Protein AF-0000000076591299 (afdb_homodimer)

Foldseek 3Di:
DPPPPPDPPLVPQPACQDPVKDKDWPDWQDDPVLQNVLRNQLSVLVVVDDDQVSSQVSSQVVSCVVDPDPDLFSFGKGKDKDQPDDDDDDPPFRGWTWMDMHRMIMIMGGDHPPPPPPVDD/DPPPCVDPPLVPQPACQDPPKDKDWPDWQDDPVLQNVLRNQLSVLVVVDDDQVSSQVSSQVVSCVVDPDPDLFSFGKGKDKDQPDDDDDDPPFRGWTWMDIHRMIMIMGGDHPPPDDPPDD

pLDDT: mean 77.28, std 23.72, range [23.92, 98.06]

Solvent-accessible surface area (backbone atoms only — not comparable to full-atom values): 13587 Å² total; per-residue (Å²): 138,83,81,82,77,82,76,84,72,72,74,72,40,88,58,87,46,62,92,88,51,50,45,38,80,75,47,70,49,51,59,66,72,56,48,55,48,50,52,53,42,48,53,50,23,58,73,74,34,86,52,54,52,55,26,14,40,47,36,25,50,52,48,35,68,76,58,51,55,87,43,82,69,57,22,54,46,27,19,37,31,20,55,54,63,25,63,26,73,47,88,71,48,54,41,35,38,33,36,32,46,71,66,35,38,38,39,37,34,42,29,42,54,75,79,60,88,68,71,78,127,136,85,78,84,74,89,72,88,72,71,74,74,37,87,56,87,45,59,92,88,50,51,43,39,78,73,47,71,49,53,59,66,72,55,50,54,48,50,52,53,43,50,54,50,24,59,72,72,34,86,50,55,52,55,25,16,41,47,36,24,50,53,48,36,66,76,59,52,56,86,44,84,70,59,20,54,47,26,20,37,31,20,54,56,61,25,63,26,73,46,88,69,48,50,43,36,38,33,36,33,45,69,66,34,36,37,39,36,34,44,30,43,54,75,78,69,83,71,73,74,128

Nearest PDB structures (foldseek):
  8glv-assembly1_BP  TM=8.568E-01  e=2.029E-12  Chlamydomonas reinhardtii
  3brl-assembly1_A-2  TM=8.829E-01  e=8.169E-08  Drosophila melanogaster
  7y8w-assembly4_R  TM=8.715E-01  e=7.663E-08  Caenorhabditis elegans
  4d07-assembly1_A-2  TM=8.749E-01  e=9.894E-08  Homo sapiens
  8glv-assembly1_AQ  TM=8.689E-01  e=1.055E-07  Chlamydomonas reinhardtii

Structure (mmCIF, N/CA/C/O backbone):
data_AF-0000000076591299-model_v1
#
loop_
_entity.id
_entity.type
_entity.pdbx_description
1 polymer 'Dynein light chain'
#
loop_
_atom_site.group_PDB
_atom_site.id
_atom_site.type_symbol
_atom_site.label_atom_id
_atom_site.label_alt_id
_atom_site.label_comp_id
_atom_site.label_asym_id
_atom_site.label_entity_id
_atom_site.label_seq_id
_atom_site.pdbx_PDB_ins_code
_atom_site.Cartn_x
_atom_site.Cartn_y
_atom_site.Cartn_z
_atom_site.occupancy
_atom_site.B_iso_or_equiv
_atom_site.auth_seq_id
_atom_site.auth_comp_id
_atom_site.auth_asym_id
_atom_site.auth_atom_id
_atom_site.pdbx_PDB_model_num
ATOM 1 N N . MET A 1 1 ? 22.453 26.203 -34.5 1 25 1 MET A N 1
ATOM 2 C CA . MET A 1 1 ? 22.078 24.828 -34.219 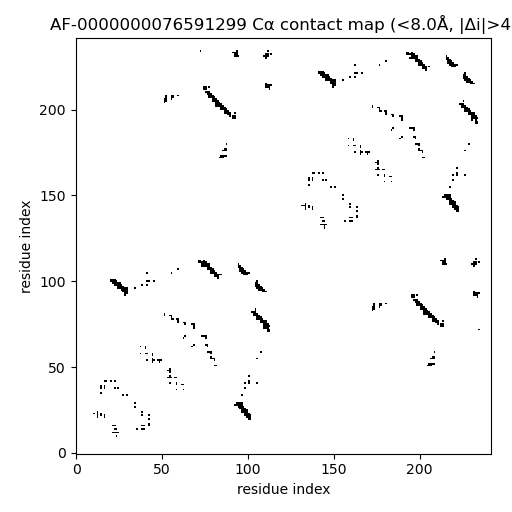1 25 1 MET A CA 1
ATOM 3 C C . MET A 1 1 ? 21.938 24.594 -32.719 1 25 1 MET A C 1
ATOM 5 O O . MET A 1 1 ? 22.891 24.156 -32.062 1 25 1 MET A O 1
ATOM 9 N N . ALA A 1 2 ? 21.5 25.469 -31.812 1 30.8 2 ALA A N 1
ATOM 10 C CA . ALA A 1 2 ? 21.453 25.922 -30.438 1 30.8 2 ALA A CA 1
ATOM 11 C C . ALA A 1 2 ? 20.672 24.953 -29.547 1 30.8 2 ALA A C 1
ATOM 13 O O . ALA A 1 2 ? 19.453 24.812 -29.703 1 30.8 2 ALA A O 1
ATOM 14 N N . ASP A 1 3 ? 21.109 23.656 -29.438 1 30.61 3 ASP A N 1
ATOM 15 C CA . ASP A 1 3 ? 20.516 22.422 -28.922 1 30.61 3 ASP A CA 1
ATOM 16 C C . ASP A 1 3 ? 20.047 22.609 -27.469 1 30.61 3 ASP A C 1
ATOM 18 O O . ASP A 1 3 ? 20.859 22.891 -26.594 1 30.61 3 ASP A O 1
ATOM 22 N N . ASP A 1 4 ? 18.922 23.266 -27.078 1 29.95 4 ASP A N 1
ATOM 23 C CA . ASP A 1 4 ? 18.078 23.609 -25.938 1 29.95 4 ASP A CA 1
ATOM 24 C C . ASP A 1 4 ? 17.828 22.391 -25.062 1 29.95 4 ASP A C 1
ATOM 26 O O . ASP A 1 4 ? 16.984 21.547 -25.406 1 29.95 4 ASP A O 1
ATOM 30 N N . VAL A 1 5 ? 18.844 21.562 -24.688 1 30.81 5 VAL A N 1
ATOM 31 C CA . VAL A 1 5 ? 18.938 20.391 -23.812 1 30.81 5 VAL A CA 1
ATOM 32 C C . VAL A 1 5 ? 18.203 20.672 -22.5 1 30.81 5 VAL A C 1
ATOM 34 O O . VAL A 1 5 ? 18.578 21.578 -21.75 1 30.81 5 VAL A O 1
ATOM 37 N N . ALA A 1 6 ? 16.906 20.547 -22.297 1 30.62 6 ALA A N 1
ATOM 38 C CA . ALA A 1 6 ? 15.883 20.734 -21.266 1 30.62 6 ALA A CA 1
ATOM 39 C C . ALA A 1 6 ? 16.375 20.203 -19.922 1 30.62 6 ALA A C 1
ATOM 41 O O . ALA A 1 6 ? 16.75 19.031 -19.797 1 30.62 6 ALA A O 1
ATOM 42 N N . ALA A 1 7 ? 16.953 20.875 -18.953 1 28.08 7 ALA A N 1
ATOM 43 C CA . ALA A 1 7 ? 17.453 20.859 -17.578 1 28.08 7 ALA A CA 1
ATOM 44 C C . ALA A 1 7 ? 16.562 20.031 -16.672 1 28.08 7 ALA A C 1
ATOM 46 O O . ALA A 1 7 ? 15.336 20.016 -16.828 1 28.08 7 ALA A O 1
ATOM 47 N N . ALA A 1 8 ? 16.953 18.875 -16.078 1 31.86 8 ALA A N 1
ATOM 48 C CA . ALA A 1 8 ? 16.5 17.984 -15 1 31.86 8 ALA A CA 1
ATOM 49 C C . ALA A 1 8 ? 15.875 18.781 -13.859 1 31.86 8 ALA A C 1
ATOM 51 O O . ALA A 1 8 ? 16.578 19.438 -13.086 1 31.86 8 ALA A O 1
ATOM 52 N N . ALA A 1 9 ? 14.891 19.562 -13.914 1 31.58 9 ALA A N 1
ATOM 53 C CA . ALA A 1 9 ? 14.18 20.344 -12.906 1 31.58 9 ALA A CA 1
ATOM 54 C C . ALA A 1 9 ? 13.992 19.547 -11.617 1 31.58 9 ALA A C 1
ATOM 56 O O . ALA A 1 9 ? 13.398 18.453 -11.641 1 31.58 9 ALA A O 1
ATOM 57 N N . LYS A 1 10 ? 14.961 19.344 -10.719 1 35.34 10 LYS A N 1
ATOM 58 C CA . LYS A 1 10 ? 14.844 19.016 -9.297 1 35.34 10 LYS A CA 1
ATOM 59 C C . LYS A 1 10 ? 13.5 19.484 -8.742 1 35.34 10 LYS A C 1
ATOM 61 O O . LYS A 1 10 ? 13.219 20.688 -8.695 1 35.34 10 LYS A O 1
ATOM 66 N N . GLN A 1 11 ? 12.445 18.953 -9.18 1 38.44 11 GLN A N 1
ATOM 67 C CA . GLN A 1 11 ? 11.211 19.391 -8.531 1 38.44 11 GLN A CA 1
ATOM 68 C C . GLN A 1 11 ? 11.469 19.797 -7.082 1 38.44 11 GLN A C 1
ATOM 70 O O . GLN A 1 11 ? 11.992 19 -6.297 1 38.44 11 GLN A O 1
ATOM 75 N N . ALA A 1 12 ? 11.867 20.906 -6.758 1 39.66 12 ALA A N 1
ATOM 76 C CA . ALA A 1 12 ? 12.023 21.562 -5.465 1 39.66 12 ALA A CA 1
ATOM 77 C C . ALA A 1 12 ? 11.023 21.031 -4.445 1 39.66 12 ALA A C 1
ATOM 79 O O . ALA A 1 12 ? 9.836 20.906 -4.742 1 39.66 12 ALA A O 1
ATOM 80 N N . ASP A 1 13 ? 11.352 19.922 -3.744 1 49.19 13 ASP A N 1
ATOM 81 C CA . ASP A 1 13 ? 10.539 19.359 -2.67 1 49.19 13 ASP A CA 1
ATOM 82 C C . ASP A 1 13 ? 9.93 20.453 -1.807 1 49.19 13 ASP A C 1
ATOM 84 O O . ASP A 1 13 ? 10.648 21.25 -1.201 1 49.19 13 ASP A O 1
ATOM 88 N N . PRO A 1 14 ? 8.812 20.875 -2.105 1 48.62 14 PRO A N 1
ATOM 89 C CA . PRO A 1 14 ? 8.172 21.938 -1.344 1 48.62 14 PRO A CA 1
ATOM 90 C C . PRO A 1 14 ? 8.305 21.75 0.166 1 48.62 14 PRO A C 1
ATOM 92 O O . PRO A 1 14 ? 8.023 22.688 0.933 1 48.62 14 PRO A O 1
ATOM 95 N N . TYR A 1 15 ? 8.648 20.484 0.502 1 55.09 15 TYR A N 1
ATOM 96 C CA . TYR A 1 15 ? 8.656 20.297 1.949 1 55.09 15 TYR A CA 1
ATOM 97 C C . TYR A 1 15 ? 10.078 20.172 2.479 1 55.09 15 TYR A C 1
ATOM 99 O O . TYR A 1 15 ? 10.969 19.688 1.779 1 55.09 15 TYR A O 1
ATOM 107 N N . ALA A 1 16 ? 10.555 21.109 3.301 1 51.69 16 ALA A N 1
ATOM 108 C CA . ALA A 1 16 ? 11.875 21.203 3.922 1 51.69 16 ALA A CA 1
ATOM 109 C C . ALA A 1 16 ? 12.266 19.875 4.57 1 51.69 16 ALA A C 1
ATOM 111 O O . ALA A 1 16 ? 11.742 19.516 5.629 1 51.69 16 ALA A O 1
ATOM 112 N N . CYS A 1 17 ? 12.5 18.828 3.785 1 59.06 17 CYS A N 1
ATOM 113 C CA . CYS A 1 17 ? 13.117 17.656 4.395 1 59.06 17 CYS A CA 1
ATOM 114 C C . CYS A 1 17 ? 14.453 18.016 5.043 1 59.06 17 CYS A C 1
ATOM 116 O O . CYS A 1 17 ? 15.102 18.984 4.637 1 59.06 17 CYS A O 1
ATOM 118 N N . LYS A 1 18 ? 14.672 17.484 6.207 1 58.44 18 LYS A N 1
ATOM 119 C CA . LYS A 1 18 ? 15.938 17.75 6.887 1 58.44 18 LYS A CA 1
ATOM 120 C C . LYS A 1 18 ? 17.109 17.656 5.914 1 58.44 18 LYS A C 1
ATOM 122 O O . LYS A 1 18 ? 17.047 16.938 4.914 1 58.44 18 LYS A O 1
ATOM 127 N N . GLU A 1 19 ? 18.062 18.562 6.051 1 63.5 19 GLU A N 1
ATOM 128 C CA . GLU A 1 19 ? 19.188 18.906 5.207 1 63.5 19 GLU A CA 1
ATOM 129 C C . GLU A 1 19 ? 19.922 17.672 4.715 1 63.5 19 GLU A C 1
ATOM 131 O O . GLU A 1 19 ? 20.578 17.703 3.67 1 63.5 19 GLU A O 1
ATOM 136 N N . GLN A 1 20 ? 19.672 16.484 5.379 1 78.81 20 GLN A N 1
ATOM 137 C CA . GLN A 1 20 ? 20.547 15.391 4.969 1 78.81 20 GLN A CA 1
ATOM 138 C C . GLN A 1 20 ? 19.812 14.422 4.039 1 78.81 20 GLN A C 1
ATOM 140 O O . GLN A 1 20 ? 20.422 13.523 3.461 1 78.81 20 GLN A O 1
ATOM 145 N N . HIS A 1 21 ? 18.5 14.688 3.924 1 83.75 21 HIS A N 1
ATOM 146 C CA . HIS A 1 21 ? 17.75 13.75 3.09 1 83.75 21 HIS A CA 1
ATOM 147 C C . HIS A 1 21 ? 17.078 14.461 1.923 1 83.75 21 HIS A C 1
ATOM 149 O O . HIS A 1 21 ? 16.75 15.648 2.018 1 83.75 21 HIS A O 1
ATOM 155 N N . SER A 1 22 ? 16.969 13.734 0.809 1 90.44 22 SER A N 1
ATOM 156 C CA . SER A 1 22 ? 16.125 14.195 -0.295 1 90.44 22 SER A CA 1
ATOM 157 C C . SER A 1 22 ? 14.711 13.633 -0.181 1 90.44 22 SER A C 1
ATOM 159 O O . SER A 1 22 ? 14.531 12.445 0.105 1 90.44 22 SER A O 1
ATOM 161 N N . CYS A 1 23 ? 13.758 14.555 -0.092 1 91.31 23 CYS A N 1
ATOM 162 C CA . CYS A 1 23 ? 12.359 14.125 -0.032 1 91.31 23 CYS A CA 1
ATOM 163 C C . CYS A 1 23 ? 11.57 14.664 -1.217 1 91.31 23 CYS A C 1
ATOM 165 O O . CYS A 1 23 ? 11.727 15.828 -1.592 1 91.31 23 CYS A O 1
ATOM 167 N N . ARG A 1 24 ? 10.773 13.766 -1.806 1 91.94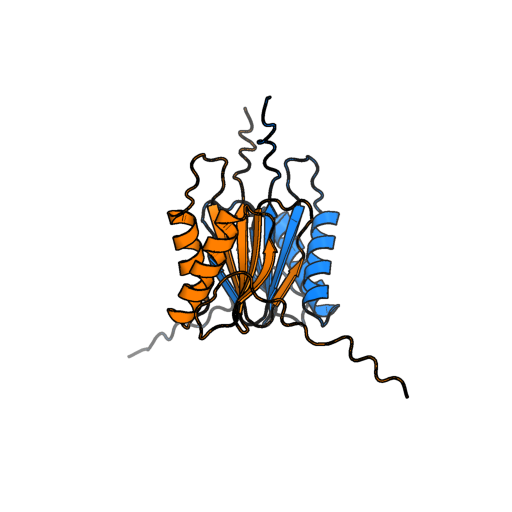 24 ARG A N 1
ATOM 168 C CA . ARG A 1 24 ? 9.938 14.141 -2.939 1 91.94 24 ARG A CA 1
ATOM 169 C C . ARG A 1 24 ? 8.539 13.539 -2.811 1 91.94 24 ARG A C 1
ATOM 171 O O . ARG A 1 24 ? 8.398 12.328 -2.605 1 91.94 24 ARG A O 1
ATOM 178 N N . LEU A 1 25 ? 7.609 14.453 -2.867 1 93.19 25 LEU A N 1
ATOM 179 C CA . LEU A 1 25 ? 6.234 13.977 -2.939 1 93.19 25 LEU A CA 1
ATOM 180 C C . LEU A 1 25 ? 5.887 13.516 -4.352 1 93.19 25 LEU A C 1
ATOM 182 O O . LEU A 1 25 ? 5.832 14.328 -5.277 1 93.19 25 LEU A O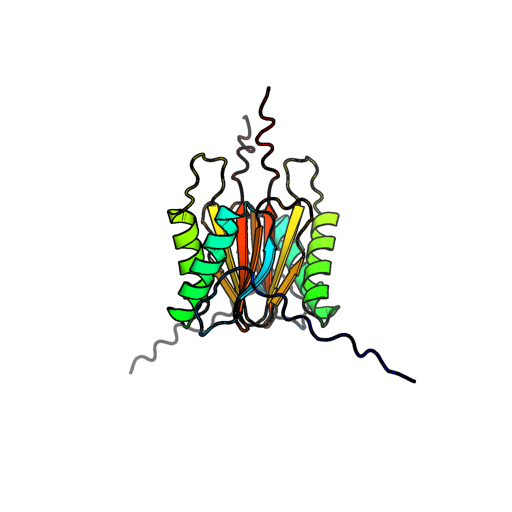 1
ATOM 186 N N . ILE A 1 26 ? 5.688 12.305 -4.527 1 91.25 26 ILE A N 1
ATOM 187 C CA . ILE A 1 26 ? 5.391 11.75 -5.844 1 91.25 26 ILE A CA 1
ATOM 188 C C . ILE A 1 26 ? 3.912 11.945 -6.164 1 91.25 26 ILE A C 1
ATOM 190 O O . ILE A 1 26 ? 3.562 12.391 -7.262 1 91.25 26 ILE A O 1
ATOM 194 N N . ASP A 1 27 ? 3.027 11.562 -5.27 1 88.25 27 ASP A N 1
ATOM 195 C CA . ASP A 1 27 ? 1.582 11.656 -5.461 1 88.25 27 ASP A CA 1
ATOM 196 C C . ASP A 1 27 ? 0.854 11.711 -4.121 1 88.25 27 ASP A C 1
ATOM 198 O O . ASP A 1 27 ? 1.318 11.141 -3.133 1 88.25 27 ASP A O 1
ATOM 202 N N . SER A 1 28 ? -0.244 12.516 -4.109 1 90.38 28 SER A N 1
ATOM 203 C CA . SER A 1 28 ? -1.06 12.594 -2.902 1 90.38 28 SER A CA 1
ATOM 204 C C . SER A 1 28 ? -2.52 12.875 -3.238 1 90.38 28 SER A C 1
ATOM 206 O O . SER A 1 28 ? -2.814 13.672 -4.133 1 90.38 28 SER A O 1
ATOM 208 N N . LEU A 1 29 ? -3.383 12.242 -2.508 1 83.88 29 LEU A N 1
ATOM 209 C CA . LEU A 1 29 ? -4.816 12.5 -2.584 1 83.88 29 LEU A CA 1
ATOM 210 C C . LEU A 1 29 ? -5.375 12.883 -1.217 1 83.88 29 LEU A C 1
ATOM 212 O O . LEU A 1 29 ? -6.578 12.766 -0.979 1 83.88 29 LEU A O 1
ATOM 216 N N . MET A 1 30 ? -4.461 13.344 -0.362 1 86.56 30 MET A N 1
ATOM 217 C CA . MET A 1 30 ? -4.863 13.75 0.979 1 86.56 30 MET A CA 1
ATOM 218 C C . MET A 1 30 ? -4.652 15.25 1.174 1 86.56 30 MET A C 1
ATOM 220 O O . MET A 1 30 ? -3.912 15.883 0.418 1 86.56 30 MET A O 1
ATOM 224 N N . PRO A 1 31 ? -5.348 15.805 2.158 1 89.69 31 PRO A N 1
ATOM 225 C CA . PRO A 1 31 ? -5.188 17.234 2.404 1 89.69 31 PRO A CA 1
ATOM 226 C C . PRO A 1 31 ? -3.732 17.641 2.652 1 89.69 31 PRO A C 1
ATOM 228 O O . PRO A 1 31 ? -2.953 16.844 3.18 1 89.69 31 PRO A O 1
ATOM 231 N N . GLU A 1 32 ? -3.4 18.891 2.332 1 91.81 32 GLU A N 1
ATOM 232 C CA . GLU A 1 32 ? -2.039 19.406 2.389 1 91.81 32 GLU A CA 1
ATOM 233 C C . GLU A 1 32 ? -1.461 19.297 3.797 1 91.81 32 GLU A C 1
ATOM 235 O O . GLU A 1 32 ? -0.267 19.031 3.965 1 91.81 32 GLU A O 1
ATOM 240 N N . ALA A 1 33 ? -2.303 19.578 4.73 1 92.19 33 ALA A N 1
ATOM 241 C CA . ALA A 1 33 ? -1.822 19.5 6.109 1 92.19 33 ALA A CA 1
ATOM 242 C C . ALA A 1 33 ? -1.33 18.094 6.445 1 92.19 33 ALA A C 1
ATOM 244 O O . ALA A 1 33 ? -0.317 17.938 7.133 1 92.19 33 ALA A O 1
ATOM 245 N N . ILE A 1 34 ? -2.029 17.125 5.973 1 90.94 34 ILE A N 1
ATOM 246 C CA . ILE A 1 34 ? -1.678 15.734 6.227 1 90.94 34 ILE A CA 1
ATOM 247 C C . ILE A 1 34 ? -0.435 15.367 5.422 1 90.94 34 ILE A C 1
ATOM 249 O O . ILE A 1 34 ? 0.479 14.719 5.941 1 90.94 34 ILE A O 1
ATOM 253 N N . GLU A 1 35 ? -0.362 15.781 4.277 1 92.62 35 GLU A N 1
ATOM 254 C CA . GLU A 1 35 ? 0.78 15.508 3.406 1 92.62 35 GLU A CA 1
ATOM 255 C C . GLU A 1 35 ? 2.07 16.062 4 1 92.62 35 GLU A C 1
ATOM 257 O O . GLU A 1 35 ? 3.102 15.398 4.004 1 92.62 35 GLU A O 1
ATOM 262 N N . LYS A 1 36 ? 2.025 17.312 4.406 1 93.62 36 LYS A N 1
ATOM 263 C CA . LYS A 1 36 ? 3.199 17.953 4.984 1 93.62 36 LYS A CA 1
ATOM 264 C C . LYS A 1 36 ? 3.699 17.188 6.207 1 93.62 36 LYS A C 1
ATOM 266 O O . LYS A 1 36 ? 4.902 16.969 6.355 1 93.62 36 LYS A O 1
ATOM 271 N N . HIS A 1 37 ? 2.783 16.828 6.949 1 95.19 37 HIS A N 1
ATOM 272 C CA . HIS A 1 37 ? 3.168 16.078 8.141 1 95.19 37 HIS A CA 1
ATOM 273 C C . HIS A 1 37 ? 3.746 14.711 7.77 1 95.19 37 HIS A C 1
ATOM 275 O O . HIS A 1 37 ? 4.707 14.25 8.391 1 95.19 37 HIS A O 1
ATOM 281 N N . ALA A 1 38 ? 3.135 14.039 6.84 1 96.06 38 ALA A N 1
ATOM 282 C CA . ALA A 1 38 ? 3.613 12.742 6.387 1 96.06 38 ALA A CA 1
ATOM 283 C C . ALA A 1 38 ? 5.066 12.82 5.922 1 96.06 38 ALA A C 1
ATOM 285 O O . ALA A 1 38 ? 5.859 11.914 6.191 1 96.06 38 ALA A O 1
ATOM 286 N N . VAL A 1 39 ? 5.383 13.891 5.23 1 95.75 39 VAL A N 1
ATOM 287 C CA . VAL A 1 39 ? 6.75 14.07 4.75 1 95.75 39 VAL A CA 1
ATOM 288 C C . VAL A 1 39 ? 7.699 14.211 5.938 1 95.75 39 VAL A C 1
ATOM 290 O O . VAL A 1 39 ? 8.773 13.594 5.957 1 95.75 39 VAL A O 1
ATOM 293 N N . ILE A 1 40 ? 7.301 15.008 6.844 1 95.25 40 ILE A N 1
ATOM 294 C CA . ILE A 1 40 ? 8.109 15.227 8.039 1 95.25 40 ILE A CA 1
ATOM 295 C C . ILE A 1 40 ? 8.328 13.906 8.766 1 95.25 40 ILE A C 1
ATOM 297 O O . ILE A 1 40 ? 9.453 13.562 9.133 1 95.25 40 ILE A O 1
ATOM 301 N N . VAL A 1 41 ? 7.277 13.148 8.992 1 96.81 41 VAL A N 1
ATOM 302 C CA . VAL A 1 41 ? 7.328 11.891 9.734 1 96.81 41 VAL A CA 1
ATOM 303 C C . VAL A 1 41 ? 8.172 10.867 8.969 1 96.81 41 VAL A C 1
ATOM 305 O O . VAL A 1 41 ? 8.953 10.133 9.562 1 96.81 41 VAL A O 1
ATOM 308 N N . ALA A 1 42 ? 7.996 10.789 7.672 1 96.94 42 ALA A N 1
ATOM 309 C CA . ALA A 1 42 ? 8.766 9.859 6.844 1 96.94 42 ALA A CA 1
ATOM 310 C C . ALA A 1 42 ? 10.258 10.141 6.938 1 96.94 42 ALA A C 1
ATOM 312 O O . ALA A 1 42 ? 11.062 9.219 7.07 1 96.94 42 ALA A O 1
ATOM 313 N N . THR A 1 43 ? 10.594 11.422 6.855 1 95.31 43 THR A N 1
ATOM 314 C CA . THR A 1 43 ? 11.992 11.82 6.949 1 95.31 43 THR A CA 1
ATOM 315 C C . THR A 1 43 ? 12.57 11.453 8.32 1 95.31 43 THR A C 1
ATOM 317 O O . THR A 1 43 ? 13.672 10.922 8.414 1 95.31 43 THR A O 1
ATOM 320 N N . ALA A 1 44 ? 11.805 11.719 9.32 1 95.5 44 ALA A N 1
ATOM 321 C CA . ALA A 1 44 ? 12.227 11.359 10.672 1 95.5 44 ALA A CA 1
ATOM 322 C C . ALA A 1 44 ? 12.406 9.852 10.812 1 95.5 44 ALA A C 1
ATOM 324 O O . ALA A 1 44 ? 13.336 9.398 11.484 1 95.5 44 ALA A O 1
ATOM 325 N N . ALA A 1 45 ? 11.508 9.078 10.266 1 96.44 45 ALA A N 1
ATOM 326 C CA . ALA A 1 45 ? 11.547 7.625 10.359 1 96.44 45 ALA A CA 1
ATOM 327 C C . ALA A 1 45 ? 12.836 7.07 9.75 1 96.44 45 ALA A C 1
ATOM 329 O O . ALA A 1 45 ? 13.461 6.176 10.328 1 96.44 45 ALA A O 1
ATOM 330 N N . VAL A 1 46 ? 13.227 7.598 8.625 1 93.81 46 VAL A N 1
ATOM 331 C CA . VAL A 1 46 ? 14.414 7.125 7.918 1 93.81 46 VAL A CA 1
ATOM 332 C C . VAL A 1 46 ? 15.664 7.508 8.695 1 93.81 46 VAL A C 1
ATOM 334 O O . VAL A 1 46 ? 16.656 6.77 8.695 1 93.81 46 VAL A O 1
ATOM 337 N N . ASP A 1 47 ? 15.586 8.602 9.344 1 93.5 47 ASP A N 1
ATOM 338 C CA . ASP A 1 47 ? 16.703 9.055 10.164 1 93.5 47 ASP A CA 1
ATOM 339 C C . ASP A 1 47 ? 16.859 8.188 11.414 1 93.5 47 ASP A C 1
ATOM 341 O O . ASP A 1 47 ? 17.969 7.887 11.836 1 93.5 47 ASP A O 1
ATOM 345 N N . LYS A 1 48 ? 15.781 7.773 11.906 1 95 48 LYS A N 1
ATOM 346 C CA . LYS A 1 48 ? 15.766 7.129 13.219 1 95 48 LYS A CA 1
ATOM 347 C C . LYS A 1 48 ? 15.938 5.617 13.094 1 95 48 LYS A C 1
ATOM 349 O O . LYS A 1 48 ? 16.438 4.969 14.016 1 95 48 LYS A O 1
ATOM 354 N N . HIS A 1 49 ? 15.477 5.02 11.992 1 96 49 HIS A N 1
ATOM 355 C CA . HIS A 1 49 ? 15.414 3.564 11.898 1 96 49 HIS A CA 1
ATOM 356 C C . HIS A 1 49 ? 16.156 3.059 10.672 1 96 49 HIS A C 1
ATOM 358 O O . HIS A 1 49 ? 16.062 3.65 9.594 1 96 49 HIS A O 1
ATOM 364 N N . LYS A 1 50 ? 16.812 1.943 10.852 1 93.31 50 LYS A N 1
ATOM 365 C CA . LYS A 1 50 ? 17.562 1.332 9.766 1 93.31 50 LYS A CA 1
ATOM 366 C C . LYS A 1 50 ? 16.75 0.245 9.07 1 93.31 50 LYS A C 1
ATOM 368 O O . LYS A 1 50 ? 16.812 0.094 7.848 1 93.31 50 LYS A O 1
ATOM 373 N N . GLN A 1 51 ? 16.031 -0.465 9.883 1 95.81 51 GLN A N 1
ATOM 374 C CA . GLN A 1 51 ? 15.242 -1.547 9.312 1 95.81 51 GLN A CA 1
ATOM 375 C C . GLN A 1 51 ? 13.945 -1.017 8.711 1 95.81 51 GLN A C 1
ATOM 377 O O . GLN A 1 51 ? 13.25 -0.198 9.32 1 95.81 51 GLN A O 1
ATOM 382 N N . LEU A 1 52 ? 13.602 -1.513 7.551 1 95.94 52 LEU A N 1
ATOM 383 C CA . LEU A 1 52 ? 12.414 -1.061 6.836 1 95.94 52 LEU A CA 1
ATOM 384 C C . LEU A 1 52 ? 11.156 -1.31 7.664 1 95.94 52 LEU A C 1
ATOM 386 O O . LEU A 1 52 ? 10.234 -0.488 7.668 1 95.94 52 LEU A O 1
ATOM 390 N N . LYS A 1 53 ? 11.07 -2.395 8.375 1 95 53 LYS A N 1
ATOM 391 C CA . LYS A 1 53 ? 9.914 -2.711 9.203 1 95 53 LYS A CA 1
ATOM 392 C C . LYS A 1 53 ? 9.695 -1.645 10.266 1 95 53 LYS A C 1
ATOM 394 O O . LYS A 1 53 ? 8.555 -1.234 10.516 1 95 53 LYS A O 1
ATOM 399 N N . ASP A 1 54 ? 10.703 -1.188 10.844 1 97.5 54 ASP A N 1
ATOM 400 C CA . ASP A 1 54 ? 10.609 -0.164 11.883 1 97.5 54 ASP A CA 1
ATOM 401 C C . ASP A 1 54 ? 10.227 1.188 11.281 1 97.5 54 ASP A C 1
ATOM 403 O O . ASP A 1 54 ? 9.508 1.967 11.906 1 97.5 54 ASP A O 1
ATOM 407 N N . VAL A 1 55 ? 10.719 1.46 10.117 1 97.44 55 VAL A N 1
ATOM 408 C CA . VAL A 1 55 ? 10.359 2.688 9.414 1 97.44 55 VAL A CA 1
ATOM 409 C C . VAL A 1 55 ? 8.852 2.711 9.156 1 97.44 55 VAL A C 1
ATOM 411 O O . VAL A 1 55 ? 8.172 3.678 9.5 1 97.44 55 VAL A O 1
ATOM 414 N N . ALA A 1 56 ? 8.352 1.642 8.617 1 97.44 56 ALA A N 1
ATOM 415 C CA . ALA A 1 56 ? 6.93 1.544 8.305 1 97.44 56 ALA A CA 1
ATOM 416 C C . ALA A 1 56 ? 6.078 1.662 9.562 1 97.44 56 ALA A C 1
ATOM 418 O O . ALA A 1 56 ? 5.082 2.387 9.586 1 97.44 56 ALA A O 1
ATOM 419 N N . GLN A 1 57 ? 6.484 0.998 10.57 1 97 57 GLN A N 1
ATOM 420 C CA . GLN A 1 57 ? 5.734 1.003 11.828 1 97 57 GLN A CA 1
ATOM 421 C C . GLN A 1 57 ? 5.73 2.393 12.453 1 97 57 GLN A C 1
ATOM 423 O O . GLN A 1 57 ? 4.707 2.836 12.984 1 97 57 GLN A O 1
ATOM 428 N N . PHE A 1 58 ? 6.84 3 12.453 1 98 58 PHE A N 1
ATOM 429 C CA . PHE A 1 58 ? 6.949 4.336 13.023 1 98 58 PHE A CA 1
ATOM 430 C C . PHE A 1 58 ? 6.02 5.309 12.312 1 98 58 PHE A C 1
ATOM 432 O O . PHE A 1 58 ? 5.285 6.062 12.961 1 98 58 PHE A O 1
ATOM 439 N N . ILE A 1 59 ? 6.023 5.32 10.992 1 97.69 59 ILE A N 1
ATOM 440 C CA . ILE A 1 59 ? 5.215 6.238 10.203 1 97.69 59 ILE A CA 1
ATOM 441 C C . ILE A 1 59 ? 3.732 5.988 10.477 1 97.69 59 ILE A C 1
ATOM 443 O O . ILE A 1 59 ? 2.98 6.926 10.758 1 97.69 59 ILE A O 1
ATOM 447 N N . LYS A 1 60 ? 3.391 4.762 10.344 1 95 60 LYS A N 1
ATOM 448 C CA . LYS A 1 60 ? 2.002 4.402 10.609 1 95 60 LYS A CA 1
ATOM 449 C C . LYS A 1 60 ? 1.562 4.891 11.984 1 95 60 LYS A C 1
ATOM 451 O O . LYS A 1 60 ? 0.502 5.508 12.117 1 95 60 LYS A O 1
ATOM 456 N N . HIS A 1 61 ? 2.326 4.68 12.961 1 96.19 61 HIS A N 1
ATOM 457 C CA . HIS A 1 61 ? 2.004 5.031 14.336 1 96.19 61 HIS A CA 1
ATOM 458 C C . HIS A 1 61 ? 1.89 6.539 14.508 1 96.19 61 HIS A C 1
ATOM 460 O O . HIS A 1 61 ? 0.933 7.031 15.117 1 96.19 61 HIS A O 1
ATOM 466 N N . GLU A 1 62 ? 2.828 7.25 14.016 1 96.75 62 GLU A N 1
ATOM 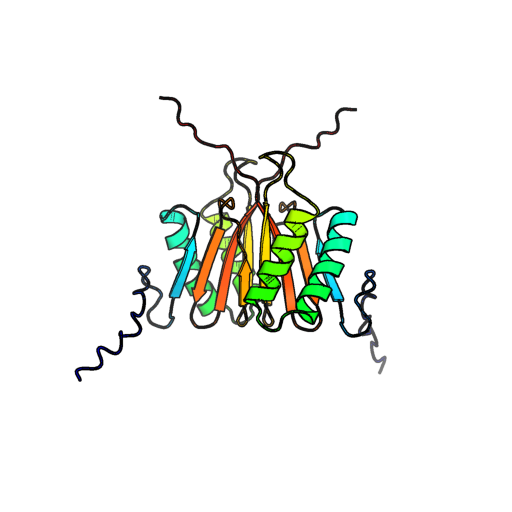467 C CA . GLU A 1 62 ? 2.824 8.703 14.141 1 96.75 62 GLU A CA 1
ATOM 468 C C . GLU A 1 62 ? 1.625 9.312 13.422 1 96.75 62 GLU A C 1
ATOM 470 O O . GLU A 1 62 ? 1.011 10.258 13.922 1 96.75 62 GLU A O 1
ATOM 475 N N . MET A 1 63 ? 1.293 8.789 12.281 1 95.56 63 MET A N 1
ATOM 476 C CA . MET A 1 63 ? 0.151 9.297 11.523 1 95.56 63 MET A CA 1
ATOM 477 C C . MET A 1 63 ? -1.158 8.992 12.242 1 95.56 63 MET A C 1
ATOM 479 O O . MET A 1 63 ? -2.045 9.844 12.32 1 95.56 63 MET A O 1
ATOM 483 N N . ASP A 1 64 ? -1.243 7.836 12.766 1 92.88 64 ASP A N 1
ATOM 484 C CA . ASP A 1 64 ? -2.422 7.484 13.555 1 92.88 64 ASP A CA 1
ATOM 485 C C . ASP A 1 64 ? -2.555 8.383 14.781 1 92.88 64 ASP A C 1
ATOM 487 O O . ASP A 1 64 ? -3.668 8.734 15.18 1 92.88 64 ASP A O 1
ATOM 491 N N . HIS A 1 65 ? -1.505 8.633 15.367 1 94.5 65 HIS A N 1
ATOM 492 C CA . HIS A 1 65 ? -1.487 9.445 16.578 1 94.5 65 HIS A CA 1
ATOM 493 C C . HIS A 1 65 ? -1.892 10.883 16.281 1 94.5 65 HIS A C 1
ATOM 495 O O . HIS A 1 65 ? -2.705 11.469 17 1 94.5 65 HIS A O 1
ATOM 501 N N . LYS A 1 66 ? -1.359 11.438 15.258 1 94.56 66 LYS A N 1
ATOM 502 C CA . LYS A 1 66 ? -1.592 12.844 14.922 1 94.56 66 LYS A CA 1
ATOM 503 C C . LYS A 1 66 ? -2.979 13.039 14.312 1 94.56 66 LYS A C 1
ATOM 505 O O . LYS A 1 66 ? -3.623 14.062 14.547 1 94.56 66 LYS A O 1
ATOM 510 N N . PHE A 1 67 ? -3.35 12.094 13.492 1 90.75 67 PHE A N 1
ATOM 511 C CA . PHE A 1 67 ? -4.637 12.172 12.812 1 90.75 67 PHE A CA 1
ATOM 512 C C . PHE A 1 67 ? -5.496 10.953 13.133 1 90.75 67 PHE A C 1
ATOM 514 O O . PHE A 1 67 ? -5.797 10.148 12.25 1 90.75 67 PHE A O 1
ATOM 521 N N . PRO A 1 68 ? -5.895 10.93 14.375 1 83.75 68 PRO A N 1
ATOM 522 C CA . PRO A 1 68 ? -6.684 9.758 14.766 1 83.75 68 PRO A CA 1
ATOM 523 C C . PRO A 1 68 ? -8.031 9.688 14.047 1 83.75 68 PRO A C 1
ATOM 525 O O . PRO A 1 68 ? -8.578 10.719 13.648 1 83.75 68 PRO A O 1
ATOM 528 N N . ALA A 1 69 ? -8.352 8.445 13.883 1 72.62 69 ALA A N 1
ATOM 529 C CA . ALA A 1 69 ? -9.695 8.25 13.336 1 72.62 69 ALA A CA 1
ATOM 530 C C . ALA A 1 69 ? -10.758 8.766 14.305 1 72.62 69 ALA A C 1
ATOM 532 O O . ALA A 1 69 ? -10.719 8.461 15.492 1 72.62 69 ALA A O 1
ATOM 533 N N . SER A 1 70 ? -11.367 9.859 14.125 1 63.94 70 SER A N 1
ATOM 534 C CA . SER A 1 70 ? -12.391 10.422 15.008 1 63.94 70 SER A CA 1
ATOM 535 C C . SER A 1 70 ? -13.664 9.594 14.977 1 63.94 70 SER A C 1
ATOM 537 O O . SER A 1 70 ? -14.43 9.578 15.938 1 63.94 70 SER A O 1
ATOM 539 N N . LYS A 1 71 ? -13.992 9.047 13.883 1 61.22 71 LYS A N 1
ATOM 540 C CA . LYS A 1 71 ? -15.156 8.18 13.711 1 61.22 71 LYS A CA 1
ATOM 541 C C . LYS A 1 71 ? -14.773 6.879 13.008 1 61.22 71 LYS A C 1
ATOM 543 O O . LYS A 1 71 ? -13.773 6.824 12.297 1 61.22 71 LYS A O 1
ATOM 548 N N . ALA A 1 72 ? -15.43 5.906 13.414 1 55.88 72 ALA A N 1
ATOM 549 C CA . ALA A 1 72 ? -15.242 4.586 12.82 1 55.88 72 ALA A CA 1
ATOM 550 C C . ALA A 1 72 ? -15.117 4.684 11.305 1 55.88 72 ALA A C 1
ATOM 552 O O . ALA A 1 72 ? -14.508 3.818 10.664 1 55.88 72 ALA A O 1
ATOM 553 N N . THR A 1 73 ? -15.492 5.895 10.828 1 56.12 73 THR A N 1
ATOM 554 C CA . THR A 1 73 ? -15.602 6.055 9.383 1 56.12 73 THR A CA 1
ATOM 555 C C . THR A 1 73 ? -14.297 6.598 8.797 1 56.12 73 THR A C 1
ATOM 557 O O . THR A 1 73 ? -14.117 6.621 7.582 1 56.12 73 THR A O 1
ATOM 560 N N . GLU A 1 74 ? -13.43 7.031 9.594 1 64.12 74 GLU A N 1
ATOM 561 C CA . GLU A 1 74 ? -12.289 7.766 9.055 1 64.12 74 GLU A CA 1
ATOM 562 C C . GLU A 1 74 ? -11.109 6.836 8.789 1 64.12 74 GLU A C 1
ATOM 564 O O . GLU A 1 74 ? -10.25 7.137 7.961 1 64.12 74 GLU A O 1
ATOM 569 N N . GLY A 1 75 ? -11.266 5.59 8.945 1 76.19 75 GLY A N 1
ATOM 570 C CA . GLY A 1 75 ? -10.281 4.566 8.641 1 76.19 75 GLY A CA 1
ATOM 571 C C . GLY A 1 75 ? -8.969 4.762 9.375 1 76.19 75 GLY A C 1
ATOM 572 O O . GLY A 1 75 ? -8.742 5.812 9.984 1 76.19 75 GLY A O 1
ATOM 573 N N . VAL A 1 76 ? -8.07 3.793 9.406 1 82.88 76 VAL A N 1
ATOM 574 C CA . VAL A 1 76 ? -6.746 3.803 10.023 1 82.88 76 VAL A CA 1
ATOM 575 C C . VAL A 1 76 ? -5.668 3.861 8.945 1 82.88 76 VAL A C 1
ATOM 577 O O . VAL A 1 76 ? -5.926 3.525 7.781 1 82.88 76 VAL A O 1
ATOM 580 N N . TYR A 1 77 ? -4.492 4.383 9.336 1 90.31 77 TYR A N 1
ATOM 581 C CA . TYR A 1 77 ? -3.4 4.48 8.375 1 90.31 77 TYR A CA 1
ATOM 582 C C . TYR A 1 77 ? -2.707 3.135 8.203 1 90.31 77 TYR A C 1
ATOM 584 O O . TYR A 1 77 ? -2.539 2.383 9.164 1 90.31 77 TYR A O 1
ATOM 592 N N . HIS A 1 78 ? -2.289 2.842 7.066 1 91.38 78 HIS A N 1
ATOM 593 C CA . HIS A 1 78 ? -1.39 1.765 6.668 1 91.38 78 HIS A CA 1
ATOM 594 C C . HIS A 1 78 ? -0.169 2.311 5.934 1 91.38 78 HIS A C 1
ATOM 596 O O . HIS A 1 78 ? -0.245 3.354 5.281 1 91.38 78 HIS A O 1
ATOM 602 N N . CYS A 1 79 ? 0.894 1.589 6.07 1 94.62 79 CYS A N 1
ATOM 603 C CA . CYS A 1 79 ? 2.115 2.09 5.453 1 94.62 79 CYS A CA 1
ATOM 604 C C . CYS A 1 79 ? 2.898 0.957 4.797 1 94.62 79 CYS A C 1
ATOM 606 O O . CYS A 1 79 ? 3.031 -0.125 5.375 1 94.62 79 CYS A O 1
ATOM 608 N N . ALA A 1 80 ? 3.34 1.14 3.645 1 94.75 80 ALA A N 1
ATOM 609 C CA . ALA A 1 80 ? 4.293 0.279 2.945 1 94.75 80 ALA A CA 1
ATOM 610 C C . ALA A 1 80 ? 5.547 1.053 2.561 1 94.75 80 ALA A C 1
ATOM 612 O O . ALA A 1 80 ? 5.469 2.205 2.129 1 94.75 80 ALA A O 1
ATOM 613 N N . VAL A 1 81 ? 6.691 0.468 2.734 1 96.5 81 VAL A N 1
ATOM 614 C CA . VAL A 1 81 ? 7.957 1.107 2.391 1 96.5 81 VAL A CA 1
ATOM 615 C C . VAL A 1 81 ? 8.828 0.134 1.606 1 96.5 81 VAL A C 1
ATOM 617 O O . VAL A 1 81 ? 8.797 -1.074 1.85 1 96.5 81 VAL A O 1
ATOM 620 N N . GLY A 1 82 ? 9.656 0.744 0.68 1 94.88 82 GLY A N 1
ATOM 621 C CA . GLY A 1 82 ? 10.57 -0.095 -0.078 1 94.88 82 GLY A CA 1
ATOM 622 C C . GLY A 1 82 ? 11.555 0.7 -0.917 1 94.88 82 GLY A C 1
ATOM 623 O O . GLY A 1 82 ? 11.344 1.889 -1.168 1 94.88 82 GLY A O 1
ATOM 624 N N . LYS A 1 83 ? 12.711 0.121 -1.411 1 92.56 83 LYS A N 1
ATOM 625 C CA . LYS A 1 83 ? 13.727 0.76 -2.242 1 92.56 83 LYS A CA 1
ATOM 626 C C . LYS A 1 83 ? 13.422 0.565 -3.727 1 92.56 83 LYS A C 1
ATOM 628 O O . LYS A 1 83 ? 13.422 1.527 -4.496 1 92.56 83 LYS A O 1
ATOM 633 N N . SER A 1 84 ? 13.234 -0.696 -4.328 1 91.81 84 SER A N 1
ATOM 634 C CA . SER A 1 84 ? 12.75 -1.018 -5.664 1 91.81 84 SER A CA 1
ATOM 635 C C . SER A 1 84 ? 11.234 -1.211 -5.672 1 91.81 84 SER A C 1
ATOM 637 O O . SER A 1 84 ? 10.742 -2.299 -5.363 1 91.81 84 SER A O 1
ATOM 639 N N . PHE A 1 85 ? 10.703 -0.016 -6.055 1 93.62 85 PHE A N 1
ATOM 640 C CA . PHE A 1 85 ? 9.281 0.098 -5.754 1 93.62 85 PHE A CA 1
ATOM 641 C C . PHE A 1 85 ? 8.516 0.679 -6.941 1 93.62 85 PHE A C 1
ATOM 643 O O . PHE A 1 85 ? 9.031 1.546 -7.648 1 93.62 85 PHE A O 1
ATOM 650 N N . ALA A 1 86 ? 7.324 0.213 -7.09 1 94.06 86 ALA A N 1
ATOM 651 C CA . ALA A 1 86 ? 6.344 0.809 -7.992 1 94.06 86 ALA A CA 1
ATOM 652 C C . ALA A 1 86 ? 4.93 0.665 -7.438 1 94.06 86 ALA A C 1
ATOM 654 O O . ALA A 1 86 ? 4.676 -0.185 -6.582 1 94.06 86 ALA A O 1
ATOM 655 N N . SER A 1 87 ? 4.051 1.583 -7.871 1 93.12 87 SER A N 1
ATOM 656 C CA . SER A 1 87 ? 2.664 1.507 -7.43 1 93.12 87 SER A CA 1
ATOM 657 C C . SER A 1 87 ? 1.702 1.844 -8.562 1 93.12 87 SER A C 1
ATOM 659 O O . SER A 1 87 ? 2.072 2.539 -9.508 1 93.12 87 SER A O 1
ATOM 661 N N . ALA A 1 88 ? 0.559 1.273 -8.555 1 93.38 88 ALA A N 1
ATOM 662 C CA . ALA A 1 88 ? -0.579 1.582 -9.414 1 93.38 88 ALA A CA 1
ATOM 663 C C . ALA A 1 88 ? -1.817 1.921 -8.586 1 93.38 88 ALA A C 1
ATOM 665 O O . ALA A 1 88 ? -2.424 1.039 -7.977 1 93.38 88 ALA A O 1
ATOM 666 N N . ILE A 1 89 ? -2.113 3.178 -8.539 1 89.38 89 ILE A N 1
ATOM 667 C CA . ILE A 1 89 ? -3.201 3.689 -7.715 1 89.38 89 ILE A CA 1
ATOM 668 C C . ILE A 1 89 ? -4.336 4.188 -8.609 1 89.38 89 ILE A C 1
ATOM 670 O O . ILE A 1 89 ? -4.094 4.867 -9.609 1 89.38 89 ILE A O 1
ATOM 674 N N . SER A 1 90 ? -5.516 3.842 -8.156 1 84.75 90 SER A N 1
ATOM 675 C CA . SER A 1 90 ? -6.672 4.312 -8.914 1 84.75 90 SER A CA 1
ATOM 676 C C . SER A 1 90 ? -6.961 5.781 -8.625 1 84.75 90 SER A C 1
ATOM 678 O O . SER A 1 90 ? -6.715 6.266 -7.52 1 84.75 90 SER A O 1
ATOM 680 N N . HIS A 1 91 ? -7.484 6.414 -9.641 1 71.56 91 HIS A N 1
ATOM 681 C CA . HIS A 1 91 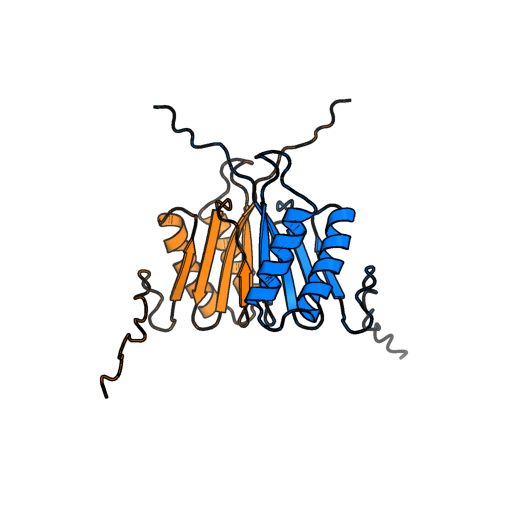? -7.863 7.816 -9.516 1 71.56 91 HIS A CA 1
ATOM 682 C C . HIS A 1 91 ? -8.984 7.996 -8.5 1 71.56 91 HIS A C 1
ATOM 684 O O . HIS A 1 91 ? -9.219 9.102 -8.016 1 71.56 91 HIS A O 1
ATOM 690 N N . GLU A 1 92 ? -9.633 6.879 -8.234 1 60.44 92 GLU A N 1
ATOM 691 C CA . GLU A 1 92 ? -10.734 6.922 -7.273 1 60.44 92 GLU A CA 1
ATOM 692 C C . GLU A 1 92 ? -10.219 6.848 -5.84 1 60.44 92 GLU A C 1
ATOM 694 O O . GLU A 1 92 ? -10.977 7.039 -4.891 1 60.44 92 GLU A O 1
ATOM 699 N N . ALA A 1 93 ? -8.984 6.516 -5.797 1 59.19 93 ALA A N 1
ATOM 700 C CA . ALA A 1 93 ? -8.422 6.406 -4.453 1 59.19 93 ALA A CA 1
ATOM 701 C C . ALA A 1 93 ? -8.445 7.754 -3.736 1 59.19 93 ALA A C 1
ATOM 703 O O . ALA A 1 93 ? -8.062 8.773 -4.309 1 59.19 93 ALA A O 1
ATOM 704 N N . ARG A 1 94 ? -9.07 7.805 -2.484 1 61.62 94 ARG A N 1
ATOM 705 C CA . ARG A 1 94 ? -9.148 9.164 -1.962 1 61.62 94 ARG A CA 1
ATOM 706 C C . ARG A 1 94 ? -8.195 9.359 -0.794 1 61.62 94 ARG A C 1
ATOM 708 O O . ARG A 1 94 ? -7.816 10.492 -0.478 1 61.62 94 ARG A O 1
ATOM 715 N N . GLN A 1 95 ? -7.531 8.445 -0.351 1 80.06 95 GLN A N 1
ATOM 716 C CA . GLN A 1 95 ? -6.68 8.781 0.784 1 80.06 95 GLN A CA 1
ATOM 717 C C . GLN A 1 95 ? -5.352 8.031 0.721 1 80.06 95 GLN A C 1
ATOM 719 O O . GLN A 1 95 ? -5.195 6.984 1.357 1 80.06 95 GLN A O 1
ATOM 724 N N . TYR A 1 96 ? -4.508 8.609 -0.061 1 87.5 96 TYR A N 1
ATOM 725 C CA . TYR A 1 96 ? -3.211 7.965 -0.255 1 87.5 96 TYR A CA 1
ATOM 726 C C . TYR A 1 96 ? -2.107 9 -0.423 1 87.5 96 TYR A C 1
ATOM 728 O O . TYR A 1 96 ? -2.346 10.094 -0.941 1 87.5 96 TYR A O 1
ATOM 736 N N . ILE A 1 97 ? -0.896 8.664 0.021 1 94 97 ILE A N 1
ATOM 737 C CA . ILE A 1 97 ? 0.291 9.492 -0.174 1 94 97 ILE A CA 1
ATOM 738 C C . ILE A 1 97 ? 1.467 8.617 -0.599 1 94 97 ILE A C 1
ATOM 740 O O . ILE A 1 97 ? 1.667 7.527 -0.051 1 94 97 ILE A O 1
ATOM 744 N N . HIS A 1 98 ? 2.178 9.086 -1.584 1 95.19 98 HIS A N 1
ATOM 745 C CA . HIS A 1 98 ? 3.418 8.461 -2.027 1 95.19 98 HIS A CA 1
ATOM 746 C C . HIS A 1 98 ? 4.59 9.43 -1.946 1 95.19 98 HIS A C 1
ATOM 748 O O . HIS A 1 98 ? 4.625 10.422 -2.676 1 95.19 98 HIS A O 1
ATOM 754 N N . ILE A 1 99 ? 5.566 9.125 -1.103 1 96.19 99 ILE A N 1
ATOM 755 C CA . ILE A 1 99 ? 6.727 9.969 -0.853 1 96.19 99 ILE A CA 1
ATOM 756 C C . ILE A 1 99 ? 8.008 9.188 -1.146 1 96.19 99 ILE A C 1
ATOM 758 O O . ILE A 1 99 ? 8.125 8.016 -0.792 1 96.19 99 ILE A O 1
ATOM 762 N N . LYS A 1 100 ? 8.875 9.883 -1.763 1 94.75 100 LYS A N 1
ATOM 763 C CA . LYS A 1 100 ? 10.219 9.336 -1.896 1 94.75 100 LYS A CA 1
ATOM 764 C C . LYS A 1 100 ? 11.203 10.047 -0.97 1 94.75 100 LYS A C 1
ATOM 766 O O . LYS A 1 100 ? 11.297 11.281 -0.99 1 94.75 100 LYS A O 1
ATOM 771 N N . VAL A 1 101 ? 11.883 9.305 -0.165 1 94.94 101 VAL A N 1
ATOM 772 C CA . VAL A 1 101 ? 12.945 9.82 0.694 1 94.94 101 VAL A CA 1
ATOM 773 C C . VAL A 1 101 ? 14.273 9.156 0.329 1 94.94 101 VAL A C 1
ATOM 775 O O . VAL A 1 101 ? 14.477 7.973 0.603 1 94.94 101 VAL A O 1
ATOM 778 N N . ASP A 1 102 ? 15.188 9.969 -0.255 1 92.81 102 ASP A N 1
ATOM 779 C CA . ASP A 1 102 ? 16.422 9.43 -0.828 1 92.81 102 ASP A CA 1
ATOM 780 C C . ASP A 1 102 ? 16.109 8.312 -1.825 1 92.81 102 ASP A C 1
ATOM 782 O O . ASP A 1 102 ? 15.586 8.57 -2.91 1 92.81 102 ASP A O 1
ATOM 786 N N . THR A 1 103 ? 16.328 7.043 -1.374 1 92.12 103 THR A N 1
ATOM 787 C CA . THR A 1 103 ? 16.062 5.934 -2.281 1 92.12 103 THR A CA 1
ATOM 788 C C . THR A 1 103 ? 14.844 5.137 -1.815 1 92.12 103 THR A C 1
ATOM 790 O O . THR A 1 103 ? 14.422 4.191 -2.486 1 92.12 103 THR A O 1
ATOM 793 N N . LEU A 1 104 ? 14.227 5.562 -0.742 1 94.75 104 LEU A N 1
ATOM 794 C CA . LEU A 1 104 ? 13.133 4.812 -0.129 1 94.75 104 LEU A CA 1
ATOM 795 C C . LEU A 1 104 ? 11.781 5.375 -0.557 1 94.75 104 LEU A C 1
ATOM 797 O O . LEU A 1 104 ? 11.57 6.586 -0.518 1 94.75 104 LEU A O 1
ATOM 801 N N . HIS A 1 105 ? 10.938 4.48 -0.999 1 96.06 105 HIS A N 1
ATOM 802 C CA . HIS A 1 105 ? 9.547 4.836 -1.282 1 96.06 105 HIS A CA 1
ATOM 803 C C . HIS A 1 105 ? 8.656 4.555 -0.083 1 96.06 105 HIS A C 1
ATOM 805 O O . HIS A 1 105 ? 8.758 3.496 0.543 1 96.06 105 HIS A O 1
ATOM 811 N N . VAL A 1 106 ? 7.801 5.523 0.259 1 96.31 106 VAL A N 1
ATOM 812 C CA . VAL A 1 106 ? 6.816 5.41 1.329 1 96.31 106 VAL A CA 1
ATOM 813 C C . VAL A 1 106 ? 5.414 5.598 0.76 1 96.31 106 VAL A C 1
ATOM 815 O O . VAL A 1 106 ? 5.109 6.633 0.163 1 96.31 106 VAL A O 1
ATOM 818 N N . VAL A 1 107 ? 4.582 4.609 0.947 1 94.38 107 VAL A N 1
ATOM 819 C CA . VAL A 1 107 ? 3.182 4.699 0.54 1 94.38 107 VAL A CA 1
ATOM 820 C C . VAL A 1 107 ? 2.279 4.621 1.77 1 94.38 107 VAL A C 1
ATOM 822 O O . VAL A 1 107 ? 2.354 3.658 2.539 1 94.38 107 VAL A O 1
ATOM 825 N N . LEU A 1 108 ? 1.472 5.609 1.919 1 94 108 LEU A N 1
ATOM 826 C CA . LEU A 1 108 ? 0.532 5.723 3.029 1 94 108 LEU A CA 1
ATOM 827 C C . LEU A 1 108 ? -0.904 5.793 2.52 1 94 108 LEU A C 1
ATOM 829 O O . LEU A 1 108 ? -1.19 6.492 1.546 1 94 108 LEU A O 1
ATOM 833 N N . TRP A 1 109 ? -1.752 5.016 3.223 1 88.94 109 TRP A N 1
ATOM 834 C CA . TRP A 1 109 ? -3.16 5.113 2.848 1 88.94 109 TRP A CA 1
ATOM 835 C C . TRP A 1 109 ? -4.062 4.812 4.039 1 88.94 109 TRP A C 1
ATOM 837 O O . TRP A 1 109 ? -3.602 4.297 5.059 1 88.94 109 TRP A O 1
ATOM 847 N N . LYS A 1 110 ? -5.293 5.301 3.885 1 84.94 110 LYS A N 1
ATOM 848 C CA . LYS A 1 110 ? -6.324 4.957 4.855 1 84.94 110 LYS A CA 1
ATOM 849 C C . LYS A 1 110 ? -7.344 3.994 4.254 1 84.94 110 LYS A C 1
ATOM 851 O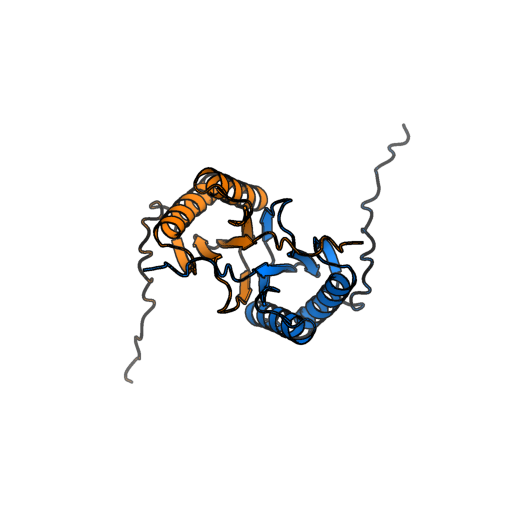 O . LYS A 1 110 ? -7.684 4.098 3.074 1 84.94 110 LYS A O 1
ATOM 856 N N . SER A 1 111 ? -7.75 3.059 4.949 1 74.56 111 SER A N 1
ATOM 857 C CA . SER A 1 111 ? -8.836 2.188 4.52 1 74.56 111 SER A CA 1
ATOM 858 C C . SER A 1 111 ? -10 2.221 5.508 1 74.56 111 SER A C 1
ATOM 860 O O . SER A 1 111 ? -9.781 2.207 6.723 1 74.56 111 SER A O 1
ATOM 862 N N . LYS A 1 112 ? -11.273 2.646 5.043 1 63.25 112 LYS A N 1
ATOM 863 C CA . LYS A 1 112 ? -12.477 2.713 5.871 1 63.25 112 LYS A CA 1
ATOM 864 C C . LYS A 1 112 ? -13.031 1.318 6.141 1 63.25 112 LYS A C 1
ATOM 866 O O . LYS A 1 112 ? -12.828 0.397 5.348 1 63.25 112 LYS A O 1
ATOM 871 N N . ASP A 1 113 ? -13.547 1.114 7.391 1 50.22 113 ASP A N 1
ATOM 872 C CA . ASP A 1 113 ? -14.352 -0.064 7.691 1 50.22 113 ASP A CA 1
ATOM 873 C C . ASP A 1 113 ? -15.617 -0.104 6.832 1 50.22 113 ASP A C 1
ATOM 875 O O . ASP A 1 113 ? -16.156 0.94 6.469 1 50.22 113 ASP A O 1
ATOM 879 N N . ASN A 1 114 ? -15.758 -0.786 5.84 1 46.03 114 ASN A N 1
ATOM 880 C CA . ASN A 1 114 ? -17.141 -0.938 5.387 1 46.03 114 ASN A CA 1
ATOM 881 C C . ASN A 1 114 ? -18.031 -1.475 6.5 1 46.03 114 ASN A C 1
ATOM 883 O O . ASN A 1 114 ? -17.812 -2.574 7.012 1 46.03 114 ASN A O 1
ATOM 887 N N . PRO A 1 115 ? -18.891 -0.713 7.242 1 40.25 115 PRO A N 1
ATOM 888 C CA . PRO A 1 115 ? -19.922 -1.358 8.047 1 40.25 115 PRO A CA 1
ATOM 889 C C . PRO A 1 115 ? -20.766 -2.348 7.242 1 40.25 115 PRO A C 1
ATOM 891 O O . PRO A 1 115 ? -21.812 -2.801 7.715 1 40.25 115 PRO A O 1
ATOM 894 N N . PHE A 1 116 ? -20.75 -2.598 6.102 1 36.34 116 PHE A N 1
ATOM 895 C CA . PHE A 1 116 ? -21.859 -3.4 5.59 1 36.34 116 PHE A CA 1
ATOM 896 C C . PHE A 1 116 ? -22 -4.691 6.387 1 36.34 116 PHE A C 1
ATOM 898 O O . PHE A 1 116 ? -23.109 -5.09 6.734 1 36.34 116 PHE A O 1
ATOM 905 N N . HIS A 1 117 ? -21.281 -5.898 6.25 1 36.59 117 HIS A N 1
ATOM 906 C CA . HIS A 1 117 ? -22.078 -7.109 6.344 1 36.59 117 HIS A CA 1
ATOM 907 C C . HIS A 1 117 ? -22.625 -7.301 7.758 1 36.59 117 HIS A C 1
ATOM 909 O O . HIS A 1 117 ? -21.922 -7.801 8.633 1 36.59 117 HIS A O 1
ATOM 915 N N . ALA A 1 118 ? -23.297 -6.402 8.375 1 32.28 118 ALA A N 1
ATOM 916 C CA . ALA A 1 118 ? -24.422 -6.98 9.102 1 32.28 118 ALA A CA 1
ATOM 917 C C . ALA A 1 118 ? -25.234 -7.91 8.195 1 32.28 118 ALA A C 1
ATOM 919 O O . ALA A 1 118 ? -25.828 -7.465 7.215 1 32.28 118 ALA A O 1
ATOM 920 N N . GLN A 1 119 ? -24.875 -9.047 7.816 1 27.48 119 GLN A N 1
ATOM 921 C CA . GLN A 1 119 ? -25.859 -10.055 7.438 1 27.48 119 GLN A CA 1
ATOM 922 C C . GLN A 1 119 ? -27.078 -10.016 8.352 1 27.48 119 GLN A C 1
ATOM 924 O O . GLN A 1 119 ? -26.953 -10.172 9.57 1 27.48 119 GLN A O 1
ATOM 929 N N . SER A 1 120 ? -28.156 -9.125 8.203 1 27.83 120 SER A N 1
ATOM 930 C CA . SER A 1 120 ? -29.484 -9.555 8.617 1 27.83 120 SER A CA 1
ATOM 931 C C . SER A 1 120 ? -29.656 -11.062 8.477 1 27.83 120 SER A C 1
ATOM 933 O O . SER A 1 120 ? -29.406 -11.617 7.406 1 27.83 120 SER A O 1
ATOM 935 N N . SER A 1 121 ? -29.656 -11.844 9.555 1 24.39 121 SER A N 1
ATOM 936 C CA . SER A 1 121 ? -30.656 -12.914 9.633 1 24.39 121 SER A CA 1
ATOM 937 C C . SER A 1 121 ? -32.031 -12.43 9.18 1 24.39 121 SER A C 1
ATOM 939 O O . SER A 1 121 ? -32.406 -11.305 9.469 1 24.39 121 SER A O 1
ATOM 941 N N . MET B 1 1 ? 24.672 -31.484 24.031 1 23.92 1 MET B N 1
ATOM 942 C CA . MET B 1 1 ? 24.938 -30.672 22.844 1 23.92 1 MET B CA 1
ATOM 943 C C . MET B 1 1 ? 23.719 -30.641 21.938 1 23.92 1 MET B C 1
ATOM 945 O O . MET B 1 1 ? 23.688 -31.297 20.891 1 23.92 1 MET B O 1
ATOM 949 N N . ALA B 1 2 ? 22.484 -30.734 22.328 1 31.27 2 ALA B N 1
ATOM 950 C CA . ALA B 1 2 ? 21.109 -30.984 21.922 1 31.27 2 ALA B CA 1
ATOM 951 C C . ALA B 1 2 ? 20.641 -29.938 20.922 1 31.27 2 ALA B C 1
ATOM 953 O O . ALA B 1 2 ? 20.516 -28.75 21.25 1 31.27 2 ALA B O 1
ATOM 954 N N . ASP B 1 3 ? 21.219 -29.891 19.625 1 29.91 3 ASP B N 1
ATOM 955 C CA . ASP B 1 3 ? 21.219 -29.047 18.438 1 29.91 3 ASP B CA 1
ATOM 956 C C . ASP B 1 3 ? 19.781 -28.766 17.969 1 29.91 3 ASP B C 1
ATOM 958 O O . ASP B 1 3 ? 19.031 -29.688 17.641 1 29.91 3 ASP B O 1
ATOM 962 N N . ASP B 1 4 ? 19 -27.844 18.531 1 29.03 4 ASP B N 1
ATOM 963 C CA . ASP B 1 4 ? 17.688 -27.25 18.359 1 29.03 4 ASP B CA 1
ATOM 964 C C . ASP B 1 4 ? 17.406 -26.906 16.891 1 29.03 4 ASP B C 1
ATOM 966 O O . ASP B 1 4 ? 18 -25.984 16.344 1 29.03 4 ASP B O 1
ATOM 970 N N . VAL B 1 5 ? 17.203 -27.828 15.906 1 27.91 5 VAL B N 1
ATOM 971 C CA . VAL B 1 5 ? 16.672 -28.094 14.578 1 27.91 5 VAL B CA 1
ATOM 972 C C . VAL B 1 5 ? 15.344 -27.359 14.398 1 27.91 5 VAL B C 1
ATOM 974 O O . VAL B 1 5 ? 14.281 -27.984 14.375 1 27.91 5 VAL B O 1
ATOM 977 N N . ALA B 1 6 ? 14.711 -26.609 15.203 1 30.94 6 ALA B N 1
ATOM 978 C CA . ALA B 1 6 ? 13.438 -25.922 14.992 1 30.94 6 ALA B CA 1
ATOM 979 C C . ALA B 1 6 ? 13.414 -25.219 13.641 1 30.94 6 ALA B C 1
ATOM 981 O O . ALA B 1 6 ? 14.062 -24.172 13.477 1 30.94 6 ALA B O 1
ATOM 982 N N . ALA B 1 7 ? 13.43 -25.766 12.383 1 26.84 7 ALA B N 1
ATOM 983 C CA . ALA B 1 7 ? 13.664 -25.953 10.953 1 26.84 7 ALA B CA 1
ATOM 984 C C . ALA B 1 7 ? 12.883 -24.938 10.133 1 26.84 7 ALA B C 1
ATOM 986 O O . ALA B 1 7 ? 11.883 -24.391 10.602 1 26.84 7 ALA B O 1
ATOM 987 N N . ALA B 1 8 ? 13.305 -24.328 8.844 1 32.09 8 ALA B N 1
ATOM 988 C CA . ALA B 1 8 ? 12.969 -23.625 7.609 1 32.09 8 ALA B CA 1
ATOM 989 C C . ALA B 1 8 ? 11.617 -24.078 7.066 1 32.09 8 ALA B C 1
ATOM 991 O O . ALA B 1 8 ? 11.531 -25.062 6.324 1 32.09 8 ALA B O 1
ATOM 992 N N . ALA B 1 9 ? 10.672 -24.469 7.77 1 33.69 9 ALA B N 1
ATOM 993 C CA . ALA B 1 9 ? 9.43 -24.922 7.16 1 33.69 9 ALA B CA 1
ATOM 994 C C . ALA B 1 9 ? 8.953 -23.953 6.09 1 33.69 9 ALA B C 1
ATOM 996 O O . ALA B 1 9 ? 8.75 -22.766 6.363 1 33.69 9 ALA B O 1
ATOM 997 N N . LYS B 1 10 ? 9.445 -24.062 4.938 1 36.66 10 LYS B N 1
ATOM 998 C CA . LYS B 1 10 ? 8.867 -23.562 3.693 1 36.66 10 LYS B CA 1
ATOM 999 C C . LYS B 1 10 ? 7.34 -23.516 3.773 1 36.66 10 LYS B C 1
ATOM 1001 O O . LYS B 1 10 ? 6.688 -24.562 3.859 1 36.66 10 LYS B O 1
ATOM 1006 N N . GLN B 1 11 ? 6.695 -22.812 4.605 1 38.78 11 GLN B N 1
ATOM 1007 C CA . GLN B 1 11 ? 5.238 -22.766 4.543 1 38.78 11 GLN B CA 1
ATOM 1008 C C . GLN B 1 11 ? 4.738 -23.047 3.129 1 38.78 11 GLN B C 1
ATOM 1010 O O . GLN B 1 11 ? 5.145 -22.375 2.176 1 38.78 11 GLN B O 1
ATOM 1015 N N . ALA B 1 12 ? 4.492 -24.188 2.752 1 40.56 12 ALA B N 1
ATOM 1016 C CA . ALA B 1 12 ? 3.863 -24.734 1.55 1 40.56 12 ALA B CA 1
ATOM 1017 C C . ALA B 1 12 ? 2.807 -23.781 1.004 1 40.56 12 ALA B C 1
ATOM 1019 O O . ALA B 1 12 ? 1.979 -23.25 1.758 1 40.56 12 ALA B O 1
ATOM 1020 N N . ASP B 1 13 ? 3.188 -22.844 0.132 1 49.41 13 ASP B N 1
ATOM 1021 C CA . ASP B 1 13 ? 2.297 -21.906 -0.552 1 49.41 13 ASP B CA 1
ATOM 1022 C C . ASP B 1 13 ? 1.01 -22.609 -0.993 1 49.41 13 ASP B C 1
ATOM 1024 O O . ASP B 1 13 ? 1.046 -23.547 -1.787 1 49.41 13 ASP B O 1
ATOM 1028 N N . PRO B 1 14 ? 0.098 -22.625 -0.182 1 49 14 PRO B N 1
ATOM 1029 C CA . PRO B 1 14 ? -1.161 -23.297 -0.536 1 49 14 PRO B CA 1
ATOM 1030 C C . PRO B 1 14 ? -1.589 -23.016 -1.975 1 49 14 PRO B C 1
ATOM 1032 O O . PRO B 1 14 ? -2.49 -23.672 -2.494 1 49 14 PRO B O 1
ATOM 1035 N N . TYR B 1 15 ? -0.949 -21.969 -2.52 1 54.56 15 TYR B N 1
ATOM 1036 C CA . TYR B 1 15 ? -1.447 -21.625 -3.85 1 54.56 15 TYR B CA 1
ATOM 1037 C C . TYR B 1 15 ? -0.438 -22.016 -4.922 1 54.56 15 TYR B C 1
ATOM 1039 O O . TYR B 1 15 ? 0.772 -22 -4.68 1 54.56 15 TYR B O 1
ATOM 1047 N N . ALA B 1 16 ? -0.733 -23.031 -5.742 1 52.06 16 ALA B N 1
ATOM 1048 C CA . ALA B 1 16 ? 0.067 -23.578 -6.832 1 52.06 16 ALA B CA 1
ATOM 1049 C C . ALA B 1 16 ? 0.661 -22.469 -7.695 1 52.06 16 ALA B C 1
ATOM 1051 O O . ALA B 1 16 ? -0.031 -21.891 -8.539 1 52.06 16 ALA B O 1
ATOM 1052 N N . CYS B 1 17 ? 1.579 -21.656 -7.117 1 59.44 17 CYS B N 1
ATOM 1053 C CA . CYS B 1 17 ? 2.305 -20.766 -8.016 1 59.44 17 CYS B CA 1
ATOM 1054 C C . CYS B 1 17 ? 3.02 -21.562 -9.102 1 59.44 17 CYS B C 1
ATOM 1056 O O . CYS B 1 17 ? 3.361 -22.719 -8.914 1 59.44 17 CYS B O 1
ATOM 1058 N N . LYS B 1 18 ? 2.918 -21.078 -10.312 1 58.62 18 LYS B N 1
ATOM 1059 C CA . LYS B 1 18 ? 3.592 -21.75 -11.414 1 58.62 18 LYS B CA 1
ATOM 1060 C C . LYS B 1 18 ? 4.996 -22.188 -11.008 1 58.62 18 LYS B C 1
ATOM 1062 O O . LYS B 1 18 ? 5.613 -21.594 -10.125 1 58.62 18 LYS B O 1
ATOM 1067 N N . GLU B 1 19 ? 5.398 -23.375 -11.445 1 63.12 19 GLU B N 1
ATOM 1068 C CA . GLU B 1 19 ? 6.543 -24.203 -11.109 1 63.12 19 GLU B CA 1
ATOM 1069 C C . GLU B 1 19 ? 7.828 -23.391 -11.039 1 63.12 19 GLU B C 1
ATOM 1071 O O . GLU B 1 19 ? 8.773 -23.766 -10.344 1 63.12 19 GLU B O 1
ATOM 1076 N N . GLN B 1 20 ? 7.805 -22.141 -11.633 1 78.5 20 GLN B N 1
ATOM 1077 C CA . GLN B 1 20 ? 9.125 -21.516 -11.688 1 78.5 20 GLN B CA 1
ATOM 1078 C C . GLN B 1 20 ? 9.266 -20.422 -10.625 1 78.5 20 GLN B C 1
ATOM 1080 O O . GLN B 1 20 ? 10.359 -19.891 -10.414 1 78.5 20 GLN B O 1
ATOM 1085 N N . HIS B 1 21 ? 8.109 -20.172 -9.984 1 83.81 21 HIS B N 1
ATOM 1086 C CA . HIS B 1 21 ? 8.195 -19.094 -9 1 83.81 21 HIS B CA 1
ATOM 1087 C C . HIS B 1 21 ? 7.816 -19.578 -7.609 1 83.81 21 HIS B C 1
ATOM 1089 O O . HIS B 1 21 ? 7.043 -20.531 -7.469 1 83.81 21 HIS B O 1
ATOM 1095 N N . SER B 1 22 ? 8.445 -18.969 -6.617 1 90.44 22 SER B N 1
ATOM 1096 C CA . SER B 1 22 ? 8 -19.172 -5.238 1 90.44 22 SER B CA 1
ATOM 1097 C C . SER B 1 22 ? 7 -18.094 -4.824 1 90.44 22 SER B C 1
ATOM 1099 O O . SER B 1 22 ? 7.195 -16.906 -5.105 1 90.44 22 SER B O 1
ATOM 1101 N N . CYS B 1 23 ? 5.809 -18.562 -4.438 1 91.31 23 CYS B N 1
ATOM 1102 C CA . CYS B 1 23 ? 4.797 -17.625 -3.971 1 91.31 23 CYS B CA 1
ATOM 1103 C C . CYS B 1 23 ? 4.398 -17.922 -2.529 1 91.31 23 CYS B C 1
ATOM 1105 O O . CYS B 1 23 ? 4.234 -19.078 -2.154 1 91.31 23 CYS B O 1
ATOM 1107 N N . ARG B 1 24 ? 4.312 -16.844 -1.759 1 92 24 ARG B N 1
ATOM 1108 C CA . ARG B 1 24 ? 3.916 -16.969 -0.36 1 92 24 ARG B CA 1
ATOM 1109 C C . ARG B 1 24 ? 2.938 -15.859 0.029 1 92 24 ARG B C 1
ATOM 1111 O O . ARG B 1 24 ? 3.201 -14.68 -0.2 1 92 24 ARG B O 1
ATOM 1118 N N . LEU B 1 25 ? 1.835 -16.344 0.539 1 93.06 25 LEU B N 1
ATOM 1119 C CA . LEU B 1 25 ? 0.9 -15.391 1.112 1 93.06 25 LEU B CA 1
ATOM 1120 C C . LEU B 1 25 ? 1.351 -14.953 2.504 1 93.06 25 LEU B C 1
ATOM 1122 O O . LEU B 1 25 ? 1.354 -15.758 3.438 1 93.06 25 LEU B O 1
ATOM 1126 N N . ILE B 1 26 ? 1.719 -13.773 2.641 1 91.12 26 ILE B N 1
ATOM 1127 C CA . ILE B 1 26 ? 2.209 -13.266 3.918 1 91.12 26 ILE B CA 1
ATOM 1128 C C . ILE B 1 26 ? 1.029 -12.906 4.816 1 91.12 26 ILE B C 1
ATOM 1130 O O . ILE B 1 26 ? 0.997 -13.281 5.992 1 91.12 26 ILE B O 1
ATOM 1134 N N . ASP B 1 27 ? 0.084 -12.141 4.332 1 88.31 27 ASP B N 1
ATOM 1135 C CA . ASP B 1 27 ? -1.083 -11.695 5.09 1 88.31 27 ASP B CA 1
ATOM 1136 C C . ASP B 1 27 ? -2.242 -11.344 4.156 1 88.31 27 ASP B C 1
ATOM 1138 O O . ASP B 1 27 ? -2.025 -10.922 3.02 1 88.31 27 ASP B O 1
ATOM 1142 N N . SER B 1 28 ? -3.471 -11.656 4.648 1 90.25 28 SER B N 1
ATOM 1143 C CA . SER B 1 28 ? -4.656 -11.305 3.873 1 90.25 28 SER B CA 1
ATOM 1144 C C . SER B 1 28 ? -5.852 -11.039 4.785 1 90.25 28 SER B C 1
ATOM 1146 O O . SER B 1 28 ? -6.051 -11.742 5.777 1 90.25 28 SER B O 1
ATOM 1148 N N . LEU B 1 29 ? -6.617 -10.062 4.41 1 83.94 29 LEU B N 1
ATOM 1149 C CA . LEU B 1 29 ? -7.883 -9.758 5.07 1 83.94 29 LEU B CA 1
ATOM 1150 C C . LEU B 1 29 ? -9.031 -9.773 4.07 1 83.94 29 LEU B C 1
ATOM 1152 O O . LEU B 1 29 ? -10.094 -9.203 4.328 1 83.94 29 LEU B O 1
ATOM 1156 N N . MET B 1 30 ? -8.789 -10.461 2.957 1 86.44 30 MET B N 1
ATOM 1157 C CA . MET B 1 30 ? -9.812 -10.57 1.922 1 86.44 30 MET B CA 1
ATOM 1158 C C . MET B 1 30 ? -10.289 -12.008 1.779 1 86.44 30 MET B C 1
ATOM 1160 O O . MET B 1 30 ? -9.617 -12.938 2.23 1 86.44 30 MET B O 1
ATOM 1164 N N . PRO B 1 31 ? -11.469 -12.156 1.21 1 89.75 31 PRO B N 1
ATOM 1165 C CA . PRO B 1 31 ? -11.984 -13.516 1.037 1 89.75 31 PRO B CA 1
ATOM 1166 C C . PRO B 1 31 ? -11.023 -14.422 0.265 1 89.75 31 PRO B C 1
ATOM 1168 O O . PRO B 1 31 ? -10.273 -13.938 -0.591 1 89.75 31 PRO B O 1
ATOM 1171 N N . GLU B 1 32 ? -11.109 -15.742 0.514 1 91.69 32 GLU B N 1
ATOM 1172 C CA . GLU B 1 32 ? -10.195 -16.734 -0.038 1 91.69 32 GLU B CA 1
ATOM 1173 C C . GLU B 1 32 ? -10.227 -16.734 -1.563 1 91.69 32 GLU B C 1
ATOM 1175 O O . GLU B 1 32 ? -9.203 -16.938 -2.213 1 91.69 32 GLU B O 1
ATOM 1180 N N . ALA B 1 33 ? -11.406 -16.578 -2.047 1 92.25 33 ALA B N 1
ATOM 1181 C CA . ALA B 1 33 ? -11.523 -16.578 -3.504 1 92.25 33 ALA B CA 1
ATOM 1182 C C . ALA B 1 33 ? -10.711 -15.453 -4.125 1 92.25 33 ALA B C 1
ATOM 1184 O O . ALA B 1 33 ? -10.07 -15.641 -5.164 1 92.25 33 ALA B O 1
ATOM 1185 N N . ILE B 1 34 ? -10.719 -14.344 -3.5 1 91.31 34 ILE B N 1
ATOM 1186 C CA . ILE B 1 34 ? -9.992 -13.18 -3.984 1 91.31 34 ILE B CA 1
ATOM 1187 C C . ILE B 1 34 ? -8.492 -13.383 -3.771 1 91.31 34 ILE B C 1
ATOM 1189 O O . ILE B 1 34 ? -7.688 -13.102 -4.664 1 91.31 34 ILE B O 1
ATOM 1193 N N . GLU B 1 35 ? -8.148 -13.891 -2.709 1 92.75 35 GLU B N 1
ATOM 1194 C CA . GLU B 1 35 ? -6.746 -14.156 -2.389 1 92.75 35 GLU B CA 1
ATOM 1195 C C . GLU B 1 35 ? -6.125 -15.117 -3.398 1 92.75 35 GLU B C 1
ATOM 1197 O O . GLU B 1 35 ? -5.004 -14.898 -3.863 1 92.75 35 GLU B O 1
ATOM 1202 N N . LYS B 1 36 ? -6.801 -16.188 -3.66 1 93.56 36 LYS B N 1
ATOM 1203 C CA . LYS B 1 36 ? -6.301 -17.188 -4.609 1 93.56 36 LYS B CA 1
ATOM 1204 C C . LYS B 1 36 ? -6.074 -16.562 -5.984 1 93.56 36 LYS B C 1
ATOM 1206 O O . LYS B 1 36 ? -5.047 -16.812 -6.621 1 93.56 36 LYS B O 1
ATOM 1211 N N . HIS B 1 37 ? -7 -15.828 -6.328 1 95.19 37 HIS B N 1
ATOM 1212 C CA . HIS B 1 37 ? -6.863 -15.18 -7.629 1 95.19 37 HIS B CA 1
ATOM 1213 C C . HIS B 1 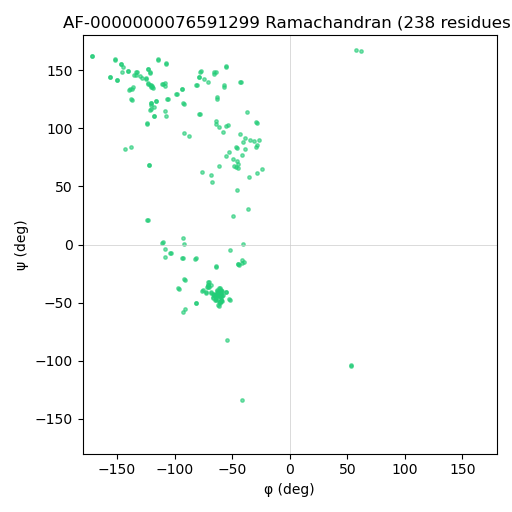37 ? -5.703 -14.188 -7.625 1 95.19 37 HIS B C 1
ATOM 1215 O O . HIS B 1 37 ? -4.977 -14.078 -8.617 1 95.19 37 HIS B O 1
ATOM 1221 N N . ALA B 1 38 ? -5.574 -13.414 -6.598 1 96.06 38 ALA B N 1
ATOM 1222 C CA . ALA B 1 38 ? -4.492 -12.438 -6.477 1 96.06 38 ALA B CA 1
ATOM 1223 C C . ALA B 1 38 ? -3.129 -13.109 -6.621 1 96.06 38 ALA B C 1
ATOM 1225 O O . ALA B 1 38 ? -2.225 -12.57 -7.258 1 96.06 38 ALA B O 1
ATOM 1226 N N . VAL B 1 39 ? -3.002 -14.273 -6.027 1 95.69 39 VAL B N 1
ATOM 1227 C CA . VAL B 1 39 ? -1.745 -15.016 -6.113 1 95.69 39 VAL B CA 1
ATOM 1228 C C . VAL B 1 39 ? -1.476 -15.406 -7.566 1 95.69 39 VAL B C 1
ATOM 1230 O O . VAL B 1 39 ? -0.355 -15.25 -8.055 1 95.69 39 VAL B O 1
ATOM 1233 N N . ILE B 1 40 ? -2.484 -15.898 -8.156 1 95.25 40 ILE B N 1
ATOM 1234 C CA . ILE B 1 40 ? -2.365 -16.312 -9.555 1 95.25 40 ILE B CA 1
ATOM 1235 C C . ILE B 1 40 ? -1.967 -15.109 -10.414 1 95.25 40 ILE B C 1
ATOM 1237 O O . ILE B 1 40 ? -1.043 -15.203 -11.227 1 95.25 40 ILE B O 1
ATOM 1241 N N . VAL B 1 41 ? -2.643 -13.984 -10.266 1 96.81 41 VAL B N 1
ATOM 1242 C CA . VAL B 1 41 ? -2.408 -12.781 -11.062 1 96.81 41 VAL B CA 1
ATOM 1243 C C . VAL B 1 41 ? -1.007 -12.242 -10.781 1 96.81 41 VAL B C 1
ATOM 1245 O O . VAL B 1 41 ? -0.304 -11.812 -11.695 1 96.81 41 VAL B O 1
ATOM 1248 N N . ALA B 1 42 ? -0.601 -12.211 -9.531 1 96.94 42 ALA B N 1
ATOM 1249 C CA . ALA B 1 42 ? 0.724 -11.727 -9.156 1 96.94 42 ALA B CA 1
ATOM 1250 C C . ALA B 1 42 ? 1.821 -12.562 -9.812 1 96.94 42 ALA B C 1
ATOM 1252 O O . ALA B 1 42 ? 2.799 -12.016 -10.328 1 96.94 42 ALA B O 1
ATOM 1253 N N . THR B 1 43 ? 1.642 -13.883 -9.781 1 95.31 43 THR B N 1
ATOM 1254 C CA . THR B 1 43 ? 2.621 -14.773 -10.391 1 95.31 43 THR B CA 1
ATOM 1255 C C . THR B 1 43 ? 2.695 -14.539 -11.898 1 95.31 43 THR B C 1
ATOM 1257 O O . THR B 1 43 ? 3.787 -14.469 -12.469 1 95.31 43 THR B O 1
ATOM 1260 N N . ALA B 1 44 ? 1.562 -14.398 -12.469 1 95.5 44 ALA B N 1
ATOM 1261 C CA . ALA B 1 44 ? 1.512 -14.117 -13.906 1 95.5 44 ALA B CA 1
ATOM 1262 C C . ALA B 1 44 ? 2.193 -12.789 -14.234 1 95.5 44 ALA B C 1
ATOM 1264 O O . ALA B 1 44 ? 2.879 -12.672 -15.25 1 95.5 44 ALA B O 1
ATOM 1265 N N . ALA B 1 45 ? 1.961 -11.781 -13.438 1 96.5 45 ALA B N 1
ATOM 1266 C CA . ALA B 1 45 ? 2.521 -10.445 -13.656 1 96.5 45 ALA B CA 1
ATOM 1267 C C . ALA B 1 45 ? 4.047 -10.484 -13.656 1 96.5 45 ALA B C 1
ATOM 1269 O O . ALA B 1 45 ? 4.691 -9.867 -14.5 1 96.5 45 ALA B O 1
ATOM 1270 N N . VAL B 1 46 ? 4.617 -11.227 -12.75 1 94 46 VAL B N 1
ATOM 1271 C CA . VAL B 1 46 ? 6.066 -11.312 -12.609 1 94 46 VAL B CA 1
ATOM 1272 C C . VAL B 1 46 ? 6.652 -12.086 -13.789 1 94 46 VAL B C 1
ATOM 1274 O O . VAL B 1 46 ? 7.758 -11.789 -14.242 1 94 46 VAL B O 1
ATOM 1277 N N . ASP B 1 47 ? 5.906 -13.008 -14.258 1 93.5 47 ASP B N 1
ATOM 1278 C CA . ASP B 1 47 ? 6.34 -13.789 -15.414 1 93.5 47 ASP B CA 1
ATOM 1279 C C . ASP B 1 47 ? 6.305 -12.945 -16.688 1 93.5 47 ASP B C 1
ATOM 1281 O O . ASP B 1 47 ? 7.184 -13.07 -17.547 1 93.5 47 ASP B O 1
ATOM 1285 N N . LYS B 1 48 ? 5.371 -12.094 -16.75 1 95 48 LYS B N 1
ATOM 1286 C CA . LYS B 1 48 ? 5.09 -11.391 -18 1 95 48 LYS B CA 1
ATOM 1287 C C . LYS B 1 48 ? 5.863 -10.078 -18.078 1 95 48 LYS B C 1
ATOM 1289 O O . LYS B 1 48 ? 6.172 -9.594 -19.172 1 95 48 LYS B O 1
ATOM 1294 N N . HIS B 1 49 ? 6.148 -9.438 -16.922 1 96.12 49 HIS B N 1
ATOM 1295 C CA . HIS B 1 49 ? 6.695 -8.086 -16.938 1 96.12 49 HIS B CA 1
ATOM 1296 C C . HIS B 1 49 ? 8 -8.016 -16.156 1 96.12 49 HIS B C 1
ATOM 1298 O O . HIS B 1 49 ? 8.125 -8.625 -15.086 1 96.12 49 HIS B O 1
ATOM 1304 N N . LYS B 1 50 ? 8.898 -7.23 -16.656 1 93.56 50 LYS B N 1
ATOM 1305 C CA . LYS B 1 50 ? 10.195 -7.055 -16.016 1 93.56 50 LYS B CA 1
ATOM 1306 C C . LYS B 1 50 ? 10.211 -5.797 -15.148 1 93.56 50 LYS B C 1
ATOM 1308 O O . LYS B 1 50 ? 10.805 -5.789 -14.07 1 93.56 50 LYS B O 1
ATOM 1313 N N . GLN B 1 51 ? 9.555 -4.805 -15.656 1 95.75 51 GLN B N 1
ATOM 1314 C CA . GLN B 1 51 ? 9.539 -3.551 -14.914 1 95.75 51 GLN B CA 1
ATOM 1315 C C . GLN B 1 51 ? 8.492 -3.59 -13.805 1 95.75 51 GLN B C 1
ATOM 1317 O O . GLN B 1 51 ? 7.359 -4.027 -14.023 1 95.75 51 GLN B O 1
ATOM 1322 N N . LEU B 1 52 ? 8.852 -3.092 -12.656 1 96 52 LEU B N 1
ATOM 1323 C CA . LEU B 1 52 ? 7.969 -3.111 -11.5 1 96 52 LEU B CA 1
ATOM 1324 C C . LEU B 1 52 ? 6.691 -2.328 -11.773 1 96 52 LEU B C 1
ATOM 1326 O O . LEU B 1 52 ? 5.605 -2.729 -11.344 1 96 52 LEU B O 1
ATOM 1330 N N . LYS B 1 53 ? 6.754 -1.243 -12.477 1 95.06 53 LYS B N 1
ATOM 1331 C CA . LYS B 1 53 ? 5.582 -0.433 -12.805 1 95.06 53 LYS B CA 1
ATOM 1332 C C . LYS B 1 53 ? 4.562 -1.237 -13.602 1 95.06 53 LYS B C 1
ATOM 1334 O O . LYS B 1 53 ? 3.357 -1.153 -13.344 1 95.06 53 LYS B O 1
ATOM 1339 N N . ASP B 1 54 ? 5.008 -1.993 -14.492 1 97.56 54 ASP B N 1
ATOM 1340 C CA . ASP B 1 54 ? 4.125 -2.812 -15.32 1 97.56 54 ASP B CA 1
ATOM 1341 C C . ASP B 1 54 ? 3.521 -3.957 -14.508 1 97.56 54 ASP B C 1
ATOM 1343 O O . ASP B 1 54 ? 2.373 -4.344 -14.727 1 97.56 54 ASP B O 1
ATOM 1347 N N . VAL B 1 55 ? 4.285 -4.488 -13.625 1 97.44 55 VAL B N 1
ATOM 1348 C CA . VAL B 1 55 ? 3.789 -5.539 -12.742 1 97.44 55 VAL B CA 1
ATOM 1349 C C . VAL B 1 55 ? 2.631 -5.004 -11.898 1 97.44 55 VAL B C 1
ATOM 1351 O O . VAL B 1 55 ? 1.551 -5.598 -11.867 1 97.44 55 VAL B O 1
ATOM 1354 N N . ALA B 1 56 ? 2.836 -3.873 -11.289 1 97.44 56 ALA B N 1
ATOM 1355 C CA . ALA B 1 56 ? 1.811 -3.262 -10.445 1 97.44 56 ALA B CA 1
ATOM 1356 C C . ALA B 1 56 ? 0.558 -2.936 -11.258 1 97.44 56 ALA B C 1
ATOM 1358 O O . ALA B 1 56 ? -0.561 -3.219 -10.82 1 97.44 56 ALA B O 1
ATOM 1359 N N . GLN B 1 57 ? 0.75 -2.396 -12.391 1 97.12 57 GLN B N 1
ATOM 1360 C CA . GLN B 1 57 ? -0.369 -2.002 -13.234 1 97.12 57 GLN B CA 1
ATOM 1361 C C . GLN B 1 57 ? -1.159 -3.221 -13.703 1 97.12 57 GLN B C 1
ATOM 1363 O O . GLN B 1 57 ? -2.391 -3.189 -13.75 1 97.12 57 GLN B O 1
ATOM 1368 N N . PHE B 1 58 ? -0.461 -4.211 -14.094 1 98.06 58 PHE B N 1
ATOM 1369 C CA . PHE B 1 58 ? -1.111 -5.434 -14.547 1 98.06 58 PHE B CA 1
ATOM 1370 C C . PHE B 1 58 ? -1.98 -6.031 -13.445 1 98.06 58 PHE B C 1
ATOM 1372 O O . PHE B 1 58 ? -3.139 -6.383 -13.688 1 98.06 58 PHE B O 1
ATOM 1379 N N . ILE B 1 59 ? -1.447 -6.148 -12.25 1 97.69 59 ILE B N 1
ATOM 1380 C CA . ILE B 1 59 ? -2.162 -6.746 -11.133 1 97.69 59 ILE B CA 1
ATOM 1381 C C . ILE B 1 59 ? -3.41 -5.926 -10.82 1 97.69 59 ILE B C 1
ATOM 1383 O O . ILE B 1 59 ? -4.508 -6.473 -10.703 1 97.69 59 ILE B O 1
ATOM 1387 N N . LYS B 1 60 ? -3.184 -4.68 -10.641 1 95.06 60 LYS B N 1
ATOM 1388 C CA . LYS B 1 60 ? -4.309 -3.791 -10.359 1 95.06 60 LYS B CA 1
ATOM 1389 C C . LYS B 1 60 ? -5.41 -3.959 -11.398 1 95.06 60 LYS B C 1
ATOM 1391 O O . LYS B 1 60 ? -6.586 -4.105 -11.055 1 95.06 60 LYS B O 1
ATOM 1396 N N . HIS B 1 61 ? -5.07 -3.961 -12.625 1 96.38 61 HIS B N 1
ATOM 1397 C CA . HIS B 1 61 ? -6.023 -4.043 -13.734 1 96.38 61 HIS B CA 1
ATOM 1398 C C . HIS B 1 61 ? -6.77 -5.375 -13.719 1 96.38 61 HIS B C 1
ATOM 1400 O O . HIS B 1 61 ? -7.996 -5.406 -13.852 1 96.38 61 HIS B O 1
ATOM 1406 N N . GLU B 1 62 ? -6.066 -6.434 -13.578 1 96.94 62 GLU B N 1
ATOM 1407 C CA . GLU B 1 62 ? -6.68 -7.758 -13.57 1 96.94 62 GLU B CA 1
ATOM 1408 C C . GLU B 1 62 ? -7.629 -7.922 -12.383 1 96.94 62 GLU B C 1
ATOM 1410 O O . GLU B 1 62 ? -8.703 -8.508 -12.523 1 96.94 62 GLU B O 1
ATOM 1415 N N . MET B 1 63 ? -7.242 -7.402 -11.258 1 95.62 63 MET B N 1
ATOM 1416 C CA . MET B 1 63 ? -8.086 -7.496 -10.07 1 95.62 63 MET B CA 1
ATOM 1417 C C . MET B 1 63 ? -9.344 -6.648 -10.227 1 95.62 63 MET B C 1
ATOM 1419 O O . MET B 1 63 ? -10.445 -7.086 -9.875 1 95.62 63 MET B O 1
ATOM 1423 N N . ASP B 1 64 ? -9.18 -5.508 -10.766 1 92.94 64 ASP B N 1
ATOM 1424 C CA . ASP B 1 64 ? -10.336 -4.66 -11.039 1 92.94 64 ASP B CA 1
ATOM 1425 C C . ASP B 1 64 ? -11.281 -5.328 -12.031 1 92.94 64 ASP B C 1
ATOM 1427 O O . ASP B 1 64 ? -12.5 -5.188 -11.922 1 92.94 64 ASP B O 1
ATOM 1431 N N . HIS B 1 65 ? -10.734 -5.91 -12.961 1 94.62 65 HIS B N 1
ATOM 1432 C CA . HIS B 1 65 ? -11.516 -6.559 -14.008 1 94.62 65 HIS B CA 1
ATOM 1433 C C . HIS B 1 65 ? -12.289 -7.754 -13.461 1 94.62 65 HIS B C 1
ATOM 1435 O O . HIS B 1 65 ? -13.477 -7.918 -13.75 1 94.62 65 HIS B O 1
ATOM 1441 N N . LYS B 1 66 ? -11.648 -8.555 -12.688 1 94.69 66 LYS B N 1
ATOM 1442 C CA . LYS B 1 66 ? -12.242 -9.781 -12.18 1 94.69 66 LYS B CA 1
ATOM 1443 C C . LYS B 1 66 ? -13.234 -9.477 -11.055 1 94.69 66 LYS B C 1
ATOM 1445 O O . LYS B 1 66 ? -14.266 -10.148 -10.93 1 94.69 66 LYS B O 1
ATOM 1450 N N . PHE B 1 67 ? -12.859 -8.547 -10.242 1 90.81 67 PHE B N 1
ATOM 1451 C CA . PHE B 1 67 ? -13.688 -8.18 -9.102 1 90.81 67 PHE B CA 1
ATOM 1452 C C . PHE B 1 67 ? -14.055 -6.703 -9.148 1 90.81 67 PHE B C 1
ATOM 1454 O O . PHE B 1 67 ? -13.648 -5.93 -8.281 1 90.81 67 PHE B O 1
ATOM 1461 N N . PRO B 1 68 ? -14.859 -6.418 -10.125 1 83.75 68 PRO B N 1
ATOM 1462 C CA . PRO B 1 68 ? -15.219 -5.004 -10.258 1 83.75 68 PRO B CA 1
ATOM 1463 C C . PRO B 1 68 ? -16.016 -4.48 -9.062 1 83.75 68 PRO B C 1
ATOM 1465 O O . PRO B 1 68 ? -16.703 -5.254 -8.391 1 83.75 68 PRO B O 1
ATOM 1468 N N . ALA B 1 69 ? -15.734 -3.242 -8.891 1 72.81 69 ALA B N 1
ATOM 1469 C CA . ALA B 1 69 ? -16.562 -2.598 -7.875 1 72.81 69 ALA B CA 1
ATOM 1470 C C . ALA B 1 69 ? -18.031 -2.578 -8.297 1 72.81 69 ALA B C 1
ATOM 1472 O O . ALA B 1 69 ? -18.344 -2.209 -9.43 1 72.81 69 ALA B O 1
ATOM 1473 N N . SER B 1 70 ? -18.922 -3.344 -7.781 1 65.25 70 SER B N 1
ATOM 1474 C CA . SER B 1 70 ? -20.344 -3.365 -8.125 1 65.25 70 SER B CA 1
ATOM 1475 C C . SER B 1 70 ? -21.047 -2.102 -7.641 1 65.25 70 SER B C 1
ATOM 1477 O O . SER B 1 70 ? -22.047 -1.679 -8.227 1 65.25 70 SER B O 1
ATOM 1479 N N . LYS B 1 71 ? -20.672 -1.602 -6.527 1 60.41 71 LYS B N 1
ATOM 1480 C CA . LYS B 1 71 ? -21.234 -0.371 -5.973 1 60.41 71 LYS B CA 1
ATOM 1481 C C . LYS B 1 71 ? -20.125 0.613 -5.598 1 60.41 71 LYS B C 1
ATOM 1483 O O . LYS B 1 71 ? -18.984 0.212 -5.363 1 60.41 71 LYS B O 1
ATOM 1488 N N . ALA B 1 72 ? -20.438 1.842 -5.82 1 55.56 72 ALA B N 1
ATOM 1489 C CA . ALA B 1 72 ? -19.531 2.924 -5.465 1 55.56 72 ALA B CA 1
ATOM 1490 C C . ALA B 1 72 ? -18.859 2.654 -4.117 1 55.56 72 ALA B C 1
ATOM 1492 O O . ALA B 1 72 ? -17.766 3.166 -3.844 1 55.56 72 ALA B O 1
ATOM 1493 N N . THR B 1 73 ? -19.469 1.666 -3.4 1 56.25 73 THR B N 1
ATOM 1494 C CA . THR B 1 73 ? -19.047 1.428 -2.025 1 56.25 73 THR B CA 1
ATOM 1495 C C . THR B 1 73 ? -17.953 0.357 -1.975 1 56.25 73 THR B C 1
ATOM 1497 O O . THR B 1 73 ? -17.328 0.158 -0.936 1 56.25 73 THR B O 1
ATOM 1500 N N . GLU B 1 74 ? -17.719 -0.327 -3.012 1 64.31 74 GLU B N 1
ATOM 1501 C CA . GLU B 1 74 ? -16.859 -1.495 -2.922 1 64.31 74 GLU B CA 1
ATOM 1502 C C . GLU B 1 74 ? -15.406 -1.127 -3.219 1 64.31 74 GLU B C 1
ATOM 1504 O O . GLU B 1 74 ? -14.484 -1.821 -2.787 1 64.31 74 GLU B O 1
ATOM 1509 N N . GLY B 1 75 ? -15.133 0.103 -3.484 1 76.06 75 GLY B N 1
ATOM 1510 C CA . GLY B 1 75 ? -13.789 0.624 -3.68 1 76.06 75 GLY B CA 1
ATOM 1511 C C . GLY B 1 75 ? -13.07 -0.007 -4.855 1 76.06 75 GLY B C 1
ATOM 1512 O O . GLY B 1 75 ? -13.523 -1.016 -5.402 1 76.06 75 GLY B O 1
ATOM 1513 N N . VAL B 1 76 ? -11.961 0.542 -5.324 1 83.12 76 VAL B N 1
ATOM 1514 C CA . VAL B 1 76 ? -11.117 0.067 -6.414 1 83.12 76 VAL B CA 1
ATOM 1515 C C . VAL B 1 76 ? -9.812 -0.493 -5.848 1 83.12 76 VAL B C 1
ATOM 1517 O O . VAL B 1 76 ? -9.438 -0.182 -4.715 1 83.12 76 VAL B O 1
ATOM 1520 N N . TYR B 1 77 ? -9.203 -1.385 -6.641 1 90.25 77 TYR B N 1
ATOM 1521 C CA . TYR B 1 77 ? -7.949 -1.979 -6.191 1 90.25 77 TYR B CA 1
ATOM 1522 C C . TYR B 1 77 ? -6.781 -1.025 -6.414 1 90.25 77 TYR B C 1
ATOM 1524 O O . TYR B 1 77 ? -6.73 -0.32 -7.426 1 90.25 77 TYR B O 1
ATOM 1532 N N . HIS B 1 78 ? -5.875 -1.018 -5.555 1 91.56 78 HIS B N 1
ATOM 1533 C CA . HIS B 1 78 ? -4.555 -0.406 -5.637 1 91.56 78 HIS B CA 1
ATOM 1534 C C . HIS B 1 78 ? -3.455 -1.438 -5.398 1 91.56 78 HIS B C 1
ATOM 1536 O O . HIS B 1 78 ? -3.664 -2.42 -4.684 1 91.56 78 HIS B O 1
ATOM 1542 N N . CYS B 1 79 ? -2.332 -1.169 -6.008 1 94.56 79 CYS B N 1
ATOM 1543 C CA . CYS B 1 79 ? -1.264 -2.152 -5.887 1 94.56 79 CYS B CA 1
ATOM 1544 C C . CYS B 1 79 ? 0.086 -1.472 -5.691 1 94.56 79 CYS B C 1
ATOM 1546 O O . CYS B 1 79 ? 0.393 -0.488 -6.367 1 94.56 79 CYS B O 1
ATOM 1548 N N . ALA B 1 80 ? 0.831 -1.909 -4.789 1 94.75 80 ALA B N 1
ATOM 1549 C CA . ALA B 1 80 ? 2.234 -1.549 -4.598 1 94.75 80 ALA B CA 1
ATOM 1550 C C . ALA B 1 80 ? 3.133 -2.777 -4.688 1 94.75 80 ALA B C 1
ATOM 1552 O O . ALA B 1 80 ? 2.791 -3.844 -4.168 1 94.75 80 ALA B O 1
ATOM 1553 N N . VAL B 1 81 ? 4.238 -2.662 -5.348 1 96.5 81 VAL B N 1
ATOM 1554 C CA . VAL B 1 81 ? 5.18 -3.768 -5.488 1 96.5 81 VAL B CA 1
ATOM 1555 C C . VAL B 1 81 ? 6.598 -3.277 -5.203 1 96.5 81 VAL B C 1
ATOM 1557 O O . VAL B 1 81 ? 6.941 -2.135 -5.512 1 96.5 81 VAL B O 1
ATOM 1560 N N . GLY B 1 82 ? 7.414 -4.238 -4.633 1 94.88 82 GLY B N 1
ATOM 1561 C CA . GLY B 1 82 ? 8.797 -3.889 -4.371 1 94.88 82 GLY B CA 1
ATOM 1562 C C . GLY B 1 82 ? 9.641 -5.07 -3.928 1 94.88 82 GLY B C 1
ATOM 1563 O O . GLY B 1 82 ? 9.109 -6.105 -3.527 1 94.88 82 GLY B O 1
ATOM 1564 N N . LYS B 1 83 ? 11.031 -5.039 -3.975 1 92.5 83 LYS B N 1
ATOM 1565 C CA . LYS B 1 83 ? 11.953 -6.09 -3.557 1 92.5 83 LYS B CA 1
ATOM 1566 C C . LYS B 1 83 ? 12.383 -5.898 -2.104 1 92.5 83 LYS B C 1
ATOM 1568 O O . LYS B 1 83 ? 12.289 -6.828 -1.299 1 92.5 83 LYS B O 1
ATOM 1573 N N . SER B 1 84 ? 13.008 -4.762 -1.586 1 91.62 84 SER B N 1
ATOM 1574 C CA . SER B 1 84 ? 13.281 -4.371 -0.206 1 91.62 84 SER B CA 1
ATOM 1575 C C . SER B 1 84 ? 12.109 -3.604 0.395 1 91.62 84 SER B C 1
ATOM 1577 O O . SER B 1 84 ? 12.031 -2.379 0.264 1 91.62 84 SER B O 1
ATOM 1579 N N . PHE B 1 85 ? 11.32 -4.559 1.042 1 93.5 85 PHE B N 1
ATOM 1580 C CA . PHE B 1 85 ? 9.977 -4.082 1.338 1 93.5 85 PHE B CA 1
ATOM 1581 C C . PHE B 1 85 ? 9.586 -4.418 2.773 1 93.5 85 PHE B C 1
ATOM 1583 O O . PHE B 1 85 ? 9.953 -5.477 3.289 1 93.5 85 PHE B O 1
ATOM 1590 N N . ALA B 1 86 ? 8.828 -3.535 3.342 1 94.06 86 ALA B N 1
ATOM 1591 C CA . ALA B 1 86 ? 8.141 -3.773 4.609 1 94.06 86 ALA B CA 1
ATOM 1592 C C . ALA B 1 86 ? 6.797 -3.053 4.645 1 94.06 86 ALA B C 1
ATOM 1594 O O . ALA B 1 86 ? 6.57 -2.111 3.881 1 94.06 86 ALA B O 1
ATOM 1595 N N . SER B 1 87 ? 5.898 -3.596 5.469 1 93.06 87 SER B N 1
ATOM 1596 C CA . SER B 1 87 ? 4.594 -2.955 5.605 1 93.06 87 SER B CA 1
ATOM 1597 C C . SER B 1 87 ? 4.113 -2.98 7.051 1 93.06 87 SER B C 1
ATOM 1599 O O . SER B 1 87 ? 4.527 -3.836 7.836 1 93.06 87 SER B O 1
ATOM 1601 N N . ALA B 1 88 ? 3.371 -2.006 7.445 1 93.31 88 ALA B N 1
ATOM 1602 C CA . ALA B 1 88 ? 2.648 -1.918 8.711 1 93.31 88 ALA B CA 1
ATOM 1603 C C . ALA B 1 88 ? 1.159 -1.682 8.477 1 93.31 88 ALA B C 1
ATOM 1605 O O . ALA B 1 88 ? 0.752 -0.585 8.086 1 93.31 88 ALA B O 1
ATOM 1606 N N . ILE B 1 89 ? 0.424 -2.723 8.648 1 89.19 89 ILE B N 1
ATOM 1607 C CA . ILE B 1 89 ? -1.009 -2.703 8.375 1 89.19 89 ILE B CA 1
ATOM 1608 C C . ILE B 1 89 ? -1.787 -2.799 9.688 1 89.19 89 ILE B C 1
ATOM 1610 O O . ILE B 1 89 ? -1.445 -3.598 10.562 1 89.19 89 ILE B O 1
ATOM 1614 N N . SER B 1 90 ? -2.828 -1.983 9.711 1 84.38 90 SER B N 1
ATOM 1615 C CA . SER B 1 90 ? -3.668 -2.035 10.906 1 84.38 90 SER B CA 1
ATOM 1616 C C . SER B 1 90 ? -4.59 -3.25 10.883 1 84.38 90 SER B C 1
ATOM 1618 O O . SER B 1 90 ? -5.012 -3.691 9.812 1 84.38 90 SER B O 1
ATOM 1620 N N . HIS B 1 91 ? -4.844 -3.715 12.055 1 70.62 91 HIS B N 1
ATOM 1621 C CA . HIS B 1 91 ? -5.75 -4.848 12.211 1 70.62 91 HIS B CA 1
ATOM 1622 C C . HIS B 1 91 ? -7.16 -4.484 11.758 1 70.62 91 HIS B C 1
ATOM 1624 O O . HIS B 1 91 ? -7.977 -5.371 11.492 1 70.62 91 HIS B O 1
ATOM 1630 N N . GLU B 1 92 ? -7.383 -3.193 11.719 1 60.09 92 GLU B N 1
ATOM 1631 C CA . GLU B 1 92 ? -8.703 -2.73 11.297 1 60.09 92 GLU B CA 1
ATOM 1632 C C . GLU B 1 92 ? -8.828 -2.73 9.781 1 60.09 92 GLU B C 1
ATOM 1634 O O . GLU B 1 92 ? -9.922 -2.531 9.242 1 60.09 92 GLU B O 1
ATOM 1639 N N . ALA B 1 93 ? -7.68 -2.9 9.195 1 58.81 93 ALA B N 1
ATOM 1640 C CA . ALA B 1 93 ? -7.719 -2.889 7.738 1 58.81 93 ALA B CA 1
ATOM 1641 C C . ALA B 1 93 ? -8.562 -4.043 7.203 1 58.81 93 ALA B C 1
ATOM 1643 O O . ALA B 1 93 ? -8.422 -5.184 7.648 1 58.81 93 ALA B O 1
ATOM 1644 N N . ARG B 1 94 ? -9.562 -3.742 6.328 1 61.31 94 ARG B N 1
ATOM 1645 C CA . ARG B 1 94 ? -10.367 -4.922 6.027 1 61.31 94 ARG B CA 1
ATOM 1646 C C . ARG B 1 94 ? -10.109 -5.41 4.605 1 61.31 94 ARG B C 1
ATOM 1648 O O . ARG B 1 94 ? -10.312 -6.59 4.301 1 61.31 94 ARG B O 1
ATOM 1655 N N . GLN B 1 95 ? -9.477 -4.723 3.838 1 79.75 95 GLN B N 1
ATOM 1656 C CA . GLN B 1 95 ? -9.352 -5.328 2.518 1 79.75 95 GLN B CA 1
ATOM 1657 C C . GLN B 1 95 ? -7.941 -5.16 1.962 1 79.75 95 GLN B C 1
ATOM 1659 O O . GLN B 1 95 ? -7.668 -4.211 1.227 1 79.75 95 GLN B O 1
ATOM 1664 N N . TYR B 1 96 ? -7.105 -6.059 2.363 1 87.56 96 TYR B N 1
ATOM 1665 C CA . TYR B 1 96 ? -5.727 -5.992 1.899 1 87.56 96 TYR B CA 1
ATOM 1666 C C . TYR B 1 96 ? -5.148 -7.391 1.707 1 87.56 96 TYR B C 1
ATOM 1668 O O . TYR B 1 96 ? -5.57 -8.336 2.371 1 87.56 96 TYR B O 1
ATOM 1676 N N . ILE B 1 97 ? -4.176 -7.52 0.807 1 93.81 97 ILE B N 1
ATOM 1677 C CA . ILE B 1 97 ? -3.43 -8.75 0.578 1 93.81 97 ILE B CA 1
ATOM 1678 C C . ILE B 1 97 ? -1.943 -8.438 0.43 1 93.81 97 ILE B C 1
ATOM 1680 O O . ILE B 1 97 ? -1.571 -7.465 -0.235 1 93.81 97 ILE B O 1
ATOM 1684 N N . HIS B 1 98 ? -1.138 -9.211 1.097 1 95.19 98 HIS B N 1
ATOM 1685 C CA . HIS B 1 98 ? 0.313 -9.148 0.963 1 95.19 98 HIS B CA 1
ATOM 1686 C C . HIS B 1 98 ? 0.88 -10.492 0.502 1 95.19 98 HIS B C 1
ATOM 1688 O O . HIS B 1 98 ? 0.819 -11.484 1.234 1 95.19 98 HIS B O 1
ATOM 1694 N N . ILE B 1 99 ? 1.483 -10.492 -0.691 1 96.19 99 ILE B N 1
ATOM 1695 C CA . ILE B 1 99 ? 2.023 -11.703 -1.312 1 96.19 99 ILE B CA 1
ATOM 1696 C C . ILE B 1 99 ? 3.508 -11.5 -1.614 1 96.19 99 ILE B C 1
ATOM 1698 O O . ILE B 1 99 ? 3.918 -10.438 -2.072 1 96.19 99 ILE 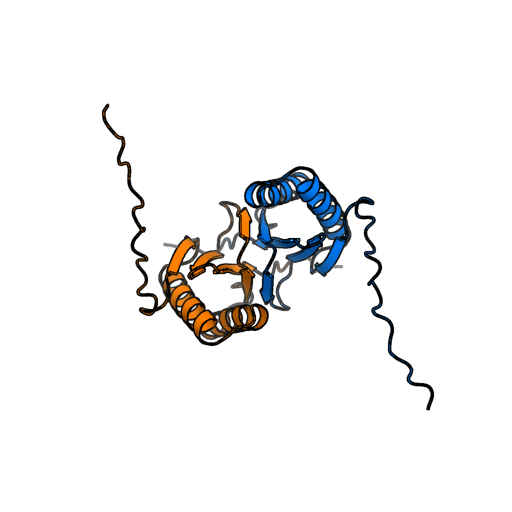B O 1
ATOM 1702 N N . LYS B 1 100 ? 4.223 -12.531 -1.346 1 94.81 100 LYS B N 1
ATOM 1703 C CA . LYS B 1 100 ? 5.609 -12.555 -1.805 1 94.81 100 LYS B CA 1
ATOM 1704 C C . LYS B 1 100 ? 5.781 -13.508 -2.984 1 94.81 100 LYS B C 1
ATOM 1706 O O . LYS B 1 100 ? 5.395 -14.68 -2.906 1 94.81 100 LYS B O 1
ATOM 1711 N N . VAL B 1 101 ? 6.305 -13.023 -4.055 1 95 101 VAL B N 1
ATOM 1712 C CA . VAL B 1 101 ? 6.656 -13.828 -5.219 1 95 101 VAL B CA 1
ATOM 1713 C C . VAL B 1 101 ? 8.164 -13.758 -5.465 1 95 101 VAL B C 1
ATOM 1715 O O . VAL B 1 101 ? 8.68 -12.719 -5.883 1 95 101 VAL B O 1
ATOM 1718 N N . ASP B 1 102 ? 8.836 -14.906 -5.227 1 92.81 102 ASP B N 1
ATOM 1719 C CA . ASP B 1 102 ? 10.297 -14.93 -5.23 1 92.81 102 ASP B CA 1
ATOM 1720 C C . ASP B 1 102 ? 10.859 -13.875 -4.285 1 92.81 102 ASP B C 1
ATOM 1722 O O . ASP B 1 102 ? 10.75 -14 -3.062 1 92.81 102 ASP B O 1
ATOM 1726 N N . THR B 1 103 ? 11.367 -12.766 -4.891 1 92.25 103 THR B N 1
ATOM 1727 C CA . THR B 1 103 ? 11.93 -11.727 -4.039 1 92.25 103 THR B CA 1
ATOM 1728 C C . THR B 1 103 ? 11.039 -10.484 -4.047 1 92.25 103 THR B C 1
ATOM 1730 O O . THR B 1 103 ? 11.312 -9.516 -3.338 1 92.25 103 THR B O 1
ATOM 1733 N N . LEU B 1 104 ? 9.922 -10.555 -4.766 1 94.75 104 LEU B N 1
ATOM 1734 C CA . LEU B 1 104 ? 9.062 -9.391 -4.949 1 94.75 104 LEU B CA 1
ATOM 1735 C C . LEU B 1 104 ? 7.891 -9.422 -3.977 1 94.75 104 LEU B C 1
ATOM 1737 O O . LEU B 1 104 ? 7.219 -10.445 -3.844 1 94.75 104 LEU B O 1
ATOM 1741 N N . HIS B 1 105 ? 7.711 -8.312 -3.299 1 96.06 105 HIS B N 1
ATOM 1742 C CA . HIS B 1 105 ? 6.531 -8.133 -2.461 1 96.06 105 HIS B CA 1
ATOM 1743 C C . HIS B 1 105 ? 5.418 -7.422 -3.223 1 96.06 105 HIS B C 1
ATOM 1745 O O . HIS B 1 105 ? 5.668 -6.445 -3.932 1 96.06 105 HIS B O 1
ATOM 1751 N N . VAL B 1 106 ? 4.207 -7.941 -3.107 1 96.38 106 VAL B N 1
ATOM 1752 C CA . VAL B 1 106 ? 3.004 -7.367 -3.701 1 96.38 106 VAL B CA 1
ATOM 1753 C C . VAL B 1 106 ? 1.988 -7.047 -2.607 1 96.38 106 VAL B C 1
ATOM 1755 O O . VAL B 1 106 ? 1.569 -7.938 -1.861 1 96.38 106 VAL B O 1
ATOM 1758 N N . VAL B 1 107 ? 1.594 -5.809 -2.523 1 94.44 107 VAL B N 1
ATOM 1759 C CA . VAL B 1 107 ? 0.554 -5.387 -1.589 1 94.44 107 VAL B CA 1
ATOM 1760 C C . VAL B 1 107 ? -0.652 -4.859 -2.361 1 94.44 107 VAL B C 1
ATOM 1762 O O . VAL B 1 107 ? -0.525 -3.934 -3.168 1 94.44 107 VAL B O 1
ATOM 1765 N N . LEU B 1 108 ? -1.757 -5.449 -2.098 1 94 108 LEU B N 1
ATOM 1766 C CA . LEU B 1 108 ? -3.023 -5.094 -2.727 1 94 108 LEU B CA 1
ATOM 1767 C C . LEU B 1 108 ? -4.039 -4.641 -1.684 1 94 108 LEU B C 1
ATOM 1769 O O . LEU B 1 108 ? -4.164 -5.254 -0.622 1 94 108 LEU B O 1
ATOM 1773 N N . TRP B 1 109 ? -4.742 -3.545 -2.057 1 89 109 TRP B N 1
ATOM 1774 C CA . TRP B 1 109 ? -5.801 -3.125 -1.144 1 89 109 TRP B CA 1
ATOM 1775 C C . TRP B 1 109 ? -6.914 -2.4 -1.895 1 89 109 TRP B C 1
ATOM 1777 O O . TRP B 1 109 ? -6.742 -2.021 -3.057 1 89 109 TRP B O 1
ATOM 1787 N N . LYS B 1 110 ? -8.047 -2.4 -1.229 1 84.94 110 LYS B N 1
ATOM 1788 C CA . LYS B 1 110 ? -9.164 -1.593 -1.719 1 84.94 110 LYS B CA 1
ATOM 1789 C C . LYS B 1 110 ? -9.391 -0.378 -0.824 1 84.94 110 LYS B C 1
ATOM 1791 O O . LYS B 1 110 ? -9.242 -0.463 0.397 1 84.94 110 LYS B O 1
ATOM 1796 N N . SER B 1 111 ? -9.609 0.732 -1.332 1 73.44 111 SER B N 1
ATOM 1797 C CA . SER B 1 111 ? -9.984 1.907 -0.553 1 73.44 111 SER B CA 1
ATOM 1798 C C . SER B 1 111 ? -11.367 2.414 -0.951 1 73.44 111 SER B C 1
ATOM 1800 O O . SER B 1 111 ? -11.695 2.473 -2.139 1 73.44 111 SER B O 1
ATOM 1802 N N . LYS B 1 112 ? -12.375 2.41 0.038 1 61.88 112 LYS B N 1
ATOM 1803 C CA . LYS B 1 112 ? -13.734 2.887 -0.203 1 61.88 112 LYS B CA 1
ATOM 1804 C C . LYS B 1 112 ? -13.766 4.406 -0.353 1 61.88 112 LYS B C 1
ATOM 1806 O O . LYS B 1 112 ? -12.914 5.105 0.195 1 61.88 112 LYS B O 1
ATOM 1811 N N . ASP B 1 113 ? -14.562 4.918 -1.279 1 49.94 113 ASP B N 1
ATOM 1812 C CA . ASP B 1 113 ? -14.891 6.34 -1.336 1 49.94 113 ASP B CA 1
ATOM 1813 C C . ASP B 1 113 ? -15.547 6.801 -0.037 1 49.94 113 ASP B C 1
ATOM 1815 O O . ASP B 1 113 ? -16.281 6.043 0.599 1 49.94 113 ASP B O 1
ATOM 1819 N N . ASN B 1 114 ? -14.938 7.352 0.898 1 44.88 114 ASN B N 1
ATOM 1820 C CA . ASN B 1 114 ? -15.852 7.992 1.84 1 44.88 114 ASN B CA 1
ATOM 1821 C C . ASN B 1 114 ? -16.797 8.953 1.134 1 44.88 114 ASN B C 1
ATOM 1823 O O . ASN B 1 114 ? -16.359 9.914 0.498 1 44.88 114 ASN B O 1
ATOM 1827 N N . PRO B 1 115 ? -18.047 8.656 0.887 1 40.53 115 PRO B N 1
ATOM 1828 C CA . PRO B 1 115 ? -18.938 9.781 0.562 1 40.53 115 PRO B CA 1
ATOM 1829 C C . PRO B 1 115 ? -18.828 10.93 1.562 1 40.53 115 PRO B C 1
ATOM 1831 O O . PRO B 1 115 ? -19.5 10.914 2.598 1 40.53 115 PRO B O 1
ATOM 1834 N N . PHE B 1 116 ? -17.984 11.203 2.221 1 35.81 116 PHE B N 1
ATOM 1835 C CA . PHE B 1 116 ? -18.312 12.336 3.084 1 35.81 116 PHE B CA 1
ATOM 1836 C C . PHE B 1 116 ? -19.078 13.398 2.316 1 35.81 116 PHE B C 1
ATOM 1838 O O . PHE B 1 116 ? -19.266 13.281 1.104 1 35.81 116 PHE B O 1
ATOM 1845 N N . HIS B 1 117 ? -18.516 14.922 2.562 1 37.97 117 HIS B N 1
ATOM 1846 C CA . HIS B 1 117 ? -19.062 16.25 2.857 1 37.97 117 HIS B CA 1
ATOM 1847 C C . HIS B 1 117 ? -19.688 16.875 1.618 1 37.97 117 HIS B C 1
ATOM 1849 O O . HIS B 1 117 ? -18.969 17.328 0.715 1 37.97 117 HIS B O 1
ATOM 1855 N N . ALA B 1 118 ? -20.641 16.391 1.045 1 33.22 118 ALA B N 1
ATOM 1856 C CA . ALA B 1 118 ? -21.562 17.469 0.752 1 33.22 118 ALA B CA 1
ATOM 1857 C C . ALA B 1 118 ? -21.75 18.375 1.965 1 33.22 118 ALA B C 1
ATOM 1859 O O . ALA B 1 118 ? -22.25 17.938 3.004 1 33.22 118 ALA B O 1
ATOM 1860 N N . GLN B 1 119 ? -20.875 19.234 2.457 1 27.48 119 GLN B N 1
ATOM 1861 C CA . GLN B 1 119 ? -21.438 20.422 3.105 1 27.48 119 GLN B CA 1
ATOM 1862 C C . GLN B 1 119 ? -22.719 20.875 2.42 1 27.48 119 GLN B C 1
ATOM 1864 O O . GLN B 1 119 ? -22.719 21.156 1.221 1 27.48 119 GLN B O 1
ATOM 1869 N N . SER B 1 120 ? -23.953 20.453 2.746 1 27.42 120 SER B N 1
ATOM 1870 C CA . SER B 1 120 ? -25.156 21.297 2.75 1 27.42 120 SER B CA 1
ATOM 1871 C C . SER B 1 120 ? -24.797 22.75 3.031 1 27.42 120 SER B C 1
ATOM 1873 O O . SER B 1 120 ? -24.156 23.047 4.043 1 27.42 120 SER B O 1
ATOM 1875 N N . SER B 1 121 ? -24.781 23.688 2.102 1 24.14 121 SER B N 1
ATOM 1876 C CA . SER B 1 121 ? -25.422 24.969 2.404 1 24.14 121 SER B CA 1
ATOM 1877 C C . SER B 1 121 ? -26.719 24.766 3.184 1 24.14 121 SER B C 1
ATOM 1879 O O . SER B 1 121 ? -27.484 23.844 2.906 1 24.14 121 SER B O 1
#

Organism: Tetradesmus obliquus (NCBI:txid3088)

Secondary structure (DSSP, 8-state):
-------------SS---TT--EEEEEE-S-HHHHHHHHHHHHHHHHH-SSHHHHHHHHHHHHHHHS--SSTTT-EEEEEEESSEEEE--TT--SEEEEEETTEEEEEEEE----------/-------------SS---TT--EEEEEE-S-HHHHHHHHHHHHHHHHH-SSHHHHHHHHHHHHHHHS--SSTTT-EEEEEEESSEEEE--TT--SEEEEEETTEEEEEEEE----------

InterPro domains:
  IPR001372 Dynein light chain, type 1/2 [PF01221] (25-111)
  IPR001372 Dynein light chain, type 1/2 [PTHR11886] (24-111)
  IPR001372 Dynein light chain, type 1/2 [SM01375] (18-111)
  IPR037177 Dynein light chain superfamily [G3DSA:3.30.740.10] (13-111)
  IPR037177 Dynein light chain superfamily [SSF54648] (21-111)

Radius of gyration: 19.58 Å; Cα contacts (8 Å, |Δi|>4): 444; chains: 2; bounding box: 56×57×57 Å

Sequence (242 aa):
MADDVAAAAKQADPYACKEQHSCRLIDSLMPEAIEKHAVIVATAAVDKHKQLKDVAQFIKHEMDHKFPASKATEGVYHCAVGKSFASAISHEARQYIHIKVDTLHVVLWKSKDNPFHAQSSMADDVAAAAKQADPYACKEQHSCRLIDSLMPEAIEKHAVIVATAAVDKHKQLKDVAQFIKHEMDHKFPASKATEGVYHCAVGKSFASAISHEARQYIHIKVDTLHVVLWKSKDNPFHAQSS